Protein AF-A0A1N7JMT3-F1 (afdb_monomer_lite)

Secondary structure (DSSP, 8-state):
-EEEEESSHHHHHHHHHHH--S-EEEGGGGTTS----TTSEEEEETTTTHHHHHHTT--SS---GGG-HHHHHHTSTTT-SEEEEEE--HHHHHHHHHH--BS-SSSTTPPB--HHHHHHHHHHS-HHHHHHHHHHHHHHTT--EEEEE---SS--PPEEE-GGGHHHHHHT------SS--------------------------TTT-S---SSSTTTTSSS----PPP-

Foldseek 3Di:
DEEEEEQACVQVLLVCVVVVQPAEDELVVAPVHDAGDLSYYYDYHQCPCVLVCVVVVHALADDQSVVPVNVVVCLPAPRHQAYEYEAAALVVVLVCLVPAQFRHPVDPDTDGRPSVRVNVSSVRYPRLVSVVSVVVSCVVNVHHYWYWQDYDDPDSDTDTDDNVCRVCRHNVNDDPPPPDDPDDDDDDDDDDDDDDDDDDDDDDDPDPPDDDPPDDPVPPPPPPDDDDDDDD

Radius of gyration: 20.6 Å; chains: 1; bounding box: 70×70×35 Å

Structure (mmCIF, N/CA/C/O backbone):
data_AF-A0A1N7JMT3-F1
#
_entry.id   AF-A0A1N7JMT3-F1
#
loop_
_atom_site.group_PDB
_atom_site.id
_atom_site.type_symbol
_atom_site.label_atom_id
_atom_site.label_alt_id
_atom_site.label_comp_id
_atom_site.label_asym_id
_atom_site.label_entity_id
_atom_site.label_seq_id
_atom_site.pdbx_PDB_ins_code
_atom_site.Cartn_x
_atom_site.Cartn_y
_atom_site.Cartn_z
_atom_site.occupancy
_atom_site.B_iso_or_equiv
_atom_site.auth_seq_id
_atom_site.auth_comp_id
_atom_site.auth_asym_id
_atom_site.auth_atom_id
_atom_site.pdbx_PDB_model_num
ATOM 1 N N . MET A 1 1 ? -8.368 -2.430 14.335 1.00 95.38 1 MET A N 1
ATOM 2 C CA . MET A 1 1 ? -6.979 -2.138 13.896 1.00 95.38 1 MET A CA 1
ATOM 3 C C . MET A 1 1 ? -6.983 -1.010 12.877 1.00 95.38 1 MET A C 1
ATOM 5 O O . MET A 1 1 ? -7.942 -0.914 12.117 1.00 95.38 1 MET A O 1
ATOM 9 N N . ARG A 1 2 ? -5.936 -0.173 12.831 1.00 96.81 2 ARG A N 1
ATOM 10 C CA . ARG A 1 2 ? -5.721 0.795 11.739 1.00 96.81 2 ARG A CA 1
ATOM 11 C C . ARG A 1 2 ? -4.774 0.195 10.704 1.00 96.81 2 ARG A C 1
ATOM 13 O O . ARG A 1 2 ? -3.664 -0.213 11.046 1.00 96.81 2 ARG A O 1
ATOM 20 N N . LEU A 1 3 ? -5.180 0.163 9.440 1.00 97.62 3 LEU A N 1
ATOM 21 C CA . LEU A 1 3 ? -4.340 -0.333 8.352 1.00 97.62 3 LEU A CA 1
ATOM 22 C C . LEU A 1 3 ? -3.538 0.816 7.729 1.00 97.62 3 LEU A C 1
ATOM 24 O O . LEU A 1 3 ? -4.108 1.770 7.220 1.00 97.62 3 LEU A O 1
ATOM 28 N N . LEU A 1 4 ? -2.211 0.718 7.712 1.00 97.62 4 LEU A N 1
ATOM 29 C CA . LEU A 1 4 ? -1.329 1.641 6.996 1.00 97.62 4 LEU A CA 1
ATOM 30 C C . LEU A 1 4 ? -0.759 0.928 5.767 1.00 97.62 4 LEU A C 1
ATOM 32 O O . LEU A 1 4 ? 0.102 0.053 5.894 1.00 97.62 4 LEU A O 1
ATOM 36 N N . ILE A 1 5 ? -1.219 1.297 4.571 1.00 97.25 5 ILE A N 1
ATOM 37 C CA . ILE A 1 5 ? -0.996 0.522 3.342 1.00 97.25 5 ILE A CA 1
ATOM 38 C C . ILE A 1 5 ? -0.414 1.360 2.200 1.00 97.25 5 ILE A C 1
ATOM 40 O O . ILE A 1 5 ? -0.623 2.562 2.099 1.00 97.25 5 ILE A O 1
ATOM 44 N N . GLY A 1 6 ? 0.392 0.723 1.351 1.00 95.19 6 GLY A N 1
ATOM 45 C CA . GLY A 1 6 ? 0.997 1.327 0.160 1.00 95.19 6 GLY A CA 1
ATOM 46 C C . GLY A 1 6 ? 2.103 0.438 -0.426 1.00 95.19 6 GLY A C 1
ATOM 47 O O . GLY A 1 6 ? 2.557 -0.486 0.258 1.00 95.19 6 GLY A O 1
ATOM 48 N N . PRO A 1 7 ? 2.597 0.710 -1.645 1.00 89.88 7 PRO A N 1
ATOM 49 C CA . PRO A 1 7 ? 3.458 -0.189 -2.424 1.00 89.88 7 PRO A CA 1
ATOM 50 C C . PRO A 1 7 ? 4.908 -0.247 -1.937 1.00 89.88 7 PRO A C 1
ATOM 52 O O . PRO A 1 7 ? 5.680 -1.109 -2.339 1.00 89.88 7 PRO A O 1
ATOM 55 N N . SER A 1 8 ? 5.328 0.683 -1.076 1.00 82.88 8 SER A N 1
ATOM 56 C CA . SER A 1 8 ? 6.662 0.642 -0.477 1.00 82.88 8 SER A CA 1
ATOM 57 C C . SER A 1 8 ? 6.641 1.076 0.977 1.00 82.88 8 SER A C 1
ATOM 59 O O . SER A 1 8 ? 5.773 1.839 1.402 1.00 82.88 8 SER A O 1
ATOM 61 N N . ASN A 1 9 ? 7.624 0.619 1.750 1.00 78.81 9 ASN A N 1
ATOM 62 C CA . ASN A 1 9 ? 7.710 0.958 3.172 1.00 78.81 9 ASN A CA 1
ATOM 63 C C . ASN A 1 9 ? 8.005 2.449 3.395 1.00 78.81 9 ASN A C 1
ATOM 65 O O . ASN A 1 9 ? 7.577 3.004 4.384 1.00 78.81 9 ASN A O 1
ATOM 69 N N . ALA A 1 10 ? 8.683 3.138 2.467 1.00 75.75 10 ALA A N 1
ATOM 70 C CA . ALA A 1 10 ? 9.297 4.441 2.754 1.00 75.75 10 ALA A CA 1
ATOM 71 C C . ALA A 1 10 ? 8.303 5.513 3.229 1.00 75.75 10 ALA A C 1
ATOM 73 O O . ALA A 1 10 ? 8.582 6.205 4.196 1.00 75.75 10 ALA A O 1
ATOM 74 N N . GLY A 1 11 ? 7.147 5.639 2.574 1.00 82.75 11 GLY A N 1
ATOM 75 C CA . GLY A 1 11 ? 6.151 6.615 3.010 1.00 82.75 11 GLY A CA 1
ATOM 76 C C . GLY A 1 11 ? 5.407 6.228 4.274 1.00 82.75 11 GLY A C 1
ATOM 77 O O . GLY A 1 11 ? 5.070 7.091 5.070 1.00 82.75 11 GLY A O 1
ATOM 78 N N . LYS A 1 12 ? 5.223 4.932 4.493 1.00 90.44 12 LYS A N 1
ATOM 79 C CA . LYS A 1 12 ? 4.594 4.420 5.703 1.00 90.44 12 LYS A CA 1
ATOM 80 C C . LYS A 1 12 ? 5.510 4.581 6.921 1.00 90.44 12 LYS A C 1
ATOM 82 O O . LYS A 1 12 ? 5.039 5.025 7.958 1.00 90.44 12 LYS A O 1
ATOM 87 N N . SER A 1 13 ? 6.816 4.324 6.783 1.00 88.38 13 SER A N 1
ATOM 88 C CA . SER A 1 13 ? 7.802 4.583 7.842 1.00 88.38 13 SER A CA 1
ATOM 89 C C . SER A 1 13 ? 7.801 6.066 8.236 1.00 88.38 13 SER A C 1
ATOM 91 O O . SER A 1 13 ? 7.716 6.378 9.415 1.00 88.38 13 SER A O 1
ATOM 93 N N . THR A 1 14 ? 7.791 6.986 7.258 1.00 87.75 14 THR A N 1
ATOM 94 C CA . THR A 1 14 ? 7.694 8.433 7.533 1.00 87.75 14 THR A CA 1
ATOM 95 C C . THR A 1 14 ? 6.394 8.812 8.242 1.00 87.75 14 THR A C 1
ATOM 97 O O . THR A 1 14 ? 6.407 9.696 9.093 1.00 87.75 14 THR A O 1
ATOM 100 N N . TRP A 1 15 ? 5.274 8.167 7.908 1.00 91.25 15 TRP A N 1
ATOM 101 C CA . TRP A 1 15 ? 4.013 8.389 8.615 1.00 91.25 15 TRP A CA 1
ATOM 102 C C . TRP A 1 15 ? 4.123 7.945 10.079 1.00 91.25 15 TRP A C 1
ATOM 104 O O . TRP A 1 15 ? 3.827 8.736 10.968 1.00 91.25 15 TRP A O 1
ATOM 114 N N . ILE A 1 16 ? 4.635 6.733 10.329 1.00 89.81 16 ILE A N 1
ATOM 115 C CA . ILE A 1 16 ? 4.822 6.176 11.682 1.00 89.81 16 ILE A CA 1
ATOM 116 C C . ILE A 1 16 ? 5.730 7.067 12.530 1.00 89.81 16 ILE A C 1
ATOM 118 O O . ILE A 1 16 ? 5.399 7.366 13.671 1.00 89.81 16 ILE A O 1
ATOM 122 N N . GLU A 1 17 ? 6.862 7.511 11.981 1.00 87.38 17 GLU A N 1
ATOM 123 C CA . GLU A 1 17 ? 7.810 8.382 12.688 1.00 87.38 17 GLU A CA 1
ATOM 124 C C . GLU A 1 17 ? 7.164 9.696 13.153 1.00 87.38 17 GLU A C 1
ATOM 126 O O . GLU A 1 17 ? 7.579 10.259 14.161 1.00 87.38 17 GLU A O 1
ATOM 131 N N . ARG A 1 18 ? 6.145 10.186 12.438 1.00 86.12 18 ARG A N 1
ATOM 132 C CA . ARG A 1 18 ? 5.474 11.457 12.746 1.00 86.12 18 ARG A CA 1
ATOM 133 C C . ARG A 1 18 ? 4.300 11.328 13.680 1.00 86.12 18 ARG A C 1
ATOM 135 O O . ARG A 1 18 ? 4.131 12.168 14.554 1.00 86.12 18 ARG A O 1
ATOM 142 N N . THR A 1 19 ? 3.456 10.336 13.439 1.00 87.38 19 THR A N 1
ATOM 143 C CA . THR A 1 19 ? 2.274 10.114 14.270 1.00 87.38 19 THR A CA 1
ATOM 144 C C . THR A 1 19 ? 2.638 9.415 15.573 1.00 87.38 19 THR A C 1
ATOM 146 O O . THR A 1 19 ? 1.822 9.409 16.487 1.00 87.38 19 THR A O 1
ATOM 149 N N . ALA A 1 20 ? 3.856 8.860 15.659 1.00 85.75 20 ALA A N 1
ATOM 150 C CA . ALA A 1 20 ? 4.413 8.176 16.822 1.00 85.75 20 ALA A CA 1
ATOM 151 C C . ALA A 1 20 ? 3.400 7.238 17.513 1.00 85.75 20 ALA A C 1
ATOM 153 O O . ALA A 1 20 ? 3.204 7.323 18.727 1.00 85.75 20 ALA A O 1
ATOM 154 N N . PRO A 1 21 ? 2.718 6.355 16.757 1.00 87.56 21 PRO A N 1
ATOM 155 C CA . PRO A 1 21 ? 1.724 5.464 17.330 1.00 87.56 21 PRO A CA 1
ATOM 156 C C . PRO A 1 21 ? 2.391 4.497 18.312 1.00 87.56 21 PRO A C 1
ATOM 158 O O . PRO A 1 21 ? 3.520 4.046 18.111 1.00 87.56 21 PRO A O 1
ATOM 161 N N . THR A 1 22 ? 1.665 4.145 19.367 1.00 87.19 22 THR A N 1
ATOM 162 C CA . THR A 1 22 ? 2.179 3.344 20.485 1.00 87.19 22 THR A CA 1
ATOM 163 C C . THR A 1 22 ? 2.330 1.857 20.156 1.00 87.19 22 THR A C 1
ATOM 165 O O . THR A 1 22 ? 3.188 1.195 20.735 1.00 87.19 22 THR A O 1
ATOM 168 N N . ASN A 1 23 ? 1.538 1.325 19.218 1.00 93.00 23 ASN A N 1
ATOM 169 C CA . ASN A 1 23 ? 1.509 -0.100 18.881 1.00 93.00 23 ASN A CA 1
ATOM 170 C C . ASN A 1 23 ? 1.604 -0.324 17.361 1.00 93.00 23 ASN A C 1
ATOM 172 O O . ASN A 1 23 ? 0.591 -0.405 16.667 1.00 93.00 23 ASN A O 1
ATOM 176 N N . VAL A 1 24 ? 2.826 -0.403 16.824 1.00 94.19 24 VAL A N 1
ATOM 177 C CA . VAL A 1 24 ? 3.067 -0.653 15.391 1.00 94.19 24 VAL A CA 1
ATOM 178 C C . VAL A 1 24 ? 3.422 -2.106 15.145 1.00 94.19 24 VAL A C 1
ATOM 180 O O . VAL A 1 24 ? 4.433 -2.608 15.634 1.00 94.19 24 VAL A O 1
ATOM 183 N N . CYS A 1 25 ? 2.641 -2.743 14.284 1.00 94.25 25 CYS A N 1
ATOM 184 C CA . CYS A 1 25 ? 2.875 -4.089 13.793 1.00 94.25 25 CYS A CA 1
ATOM 185 C C . CYS A 1 25 ? 3.277 -4.045 12.314 1.00 94.25 25 CYS A C 1
ATOM 187 O O . CYS A 1 25 ? 2.740 -3.255 11.541 1.00 94.25 25 CYS A O 1
ATOM 189 N N . TYR A 1 26 ? 4.193 -4.909 11.880 1.00 92.31 26 TYR A N 1
ATOM 190 C CA . TYR A 1 26 ? 4.580 -5.019 10.472 1.00 92.31 26 TYR A CA 1
ATOM 191 C C . TYR A 1 26 ? 4.103 -6.351 9.909 1.00 92.31 26 TYR A C 1
ATOM 193 O O . TYR A 1 26 ? 4.424 -7.401 10.457 1.00 92.31 26 TYR A O 1
ATOM 201 N N . ALA A 1 27 ? 3.403 -6.332 8.773 1.00 91.94 27 ALA A N 1
ATOM 202 C CA . ALA A 1 27 ? 2.790 -7.533 8.193 1.00 91.94 27 ALA A CA 1
ATOM 203 C C . ALA A 1 27 ? 3.770 -8.710 8.011 1.00 91.94 27 ALA A C 1
ATOM 205 O O . ALA A 1 27 ? 3.424 -9.860 8.265 1.00 91.94 27 ALA A O 1
ATOM 206 N N . PHE A 1 28 ? 5.034 -8.431 7.665 1.00 86.94 28 PHE A N 1
ATOM 207 C CA . PHE A 1 28 ? 6.052 -9.473 7.489 1.00 86.94 28 PHE A CA 1
ATOM 208 C C . PHE A 1 28 ? 6.356 -10.275 8.769 1.00 86.94 28 PHE A C 1
ATOM 210 O O . PHE A 1 28 ? 6.917 -11.364 8.679 1.00 86.94 28 PHE A O 1
ATOM 217 N N . GLN A 1 29 ? 6.011 -9.755 9.950 1.00 89.12 29 GLN A N 1
ATOM 218 C CA . GLN A 1 29 ? 6.197 -10.445 11.230 1.00 89.12 29 GLN A CA 1
ATOM 219 C C . GLN A 1 29 ? 5.196 -11.596 11.417 1.00 89.12 29 GLN A C 1
ATOM 221 O O . GLN A 1 29 ? 5.461 -12.499 12.202 1.00 89.12 29 GLN A O 1
ATOM 226 N N . PHE A 1 30 ? 4.091 -11.598 10.665 1.00 89.94 30 PHE A N 1
ATOM 227 C CA . PHE A 1 30 ? 2.984 -12.550 10.805 1.00 89.94 30 PHE A CA 1
ATOM 228 C C . PHE A 1 30 ? 2.938 -13.604 9.686 1.00 89.94 30 PHE A C 1
ATOM 230 O O . PHE A 1 30 ? 1.995 -14.386 9.610 1.00 89.94 30 PHE A O 1
ATOM 237 N N . VAL A 1 31 ? 3.969 -13.676 8.830 1.00 79.31 31 VAL A N 1
ATOM 238 C CA . VAL A 1 31 ? 4.061 -14.655 7.718 1.00 79.31 31 VAL A CA 1
ATOM 239 C C . VAL A 1 31 ? 3.918 -16.099 8.199 1.00 79.31 31 VAL A C 1
ATOM 241 O O . VAL A 1 31 ? 3.396 -16.947 7.481 1.00 79.31 31 VAL A O 1
ATOM 244 N N . TYR A 1 32 ? 4.397 -16.384 9.408 1.00 79.62 32 TYR A N 1
ATOM 245 C CA . TYR A 1 32 ? 4.409 -1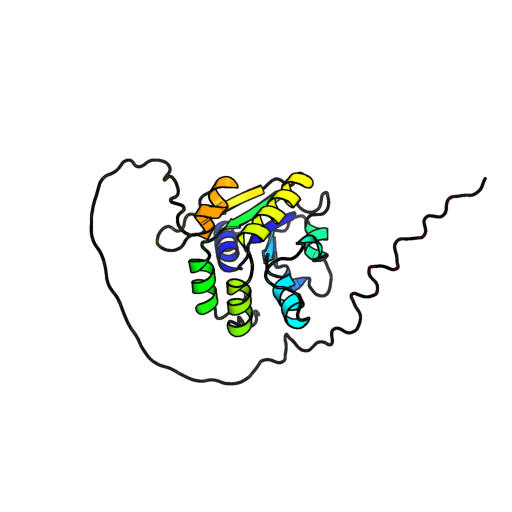7.727 9.988 1.00 79.62 32 TYR A CA 1
ATOM 246 C C . TYR A 1 32 ? 3.244 -17.984 10.952 1.00 79.62 32 TYR A C 1
ATOM 248 O O . TYR A 1 32 ? 3.239 -19.000 11.644 1.00 79.62 32 TYR A O 1
ATOM 256 N N . GLY A 1 33 ? 2.257 -17.088 10.989 1.00 83.12 33 GLY A N 1
ATOM 257 C CA . GLY A 1 33 ? 1.086 -17.187 11.850 1.00 83.12 33 GLY A CA 1
ATOM 258 C C . GLY A 1 33 ? 0.996 -16.068 12.885 1.00 83.12 33 GLY A C 1
ATOM 259 O O . GLY A 1 33 ? 1.850 -15.186 12.977 1.00 83.12 33 GLY A O 1
ATOM 260 N N . GLY A 1 34 ? -0.083 -16.120 13.664 1.00 88.69 34 GLY A N 1
ATOM 261 C CA . GLY A 1 34 ? -0.488 -15.031 14.547 1.00 88.69 34 GLY A CA 1
ATOM 262 C C . GLY A 1 34 ? -1.244 -13.931 13.806 1.00 88.69 34 GLY A C 1
ATOM 263 O O . GLY A 1 34 ? -1.462 -13.990 12.596 1.00 88.69 34 GLY A O 1
ATOM 264 N N .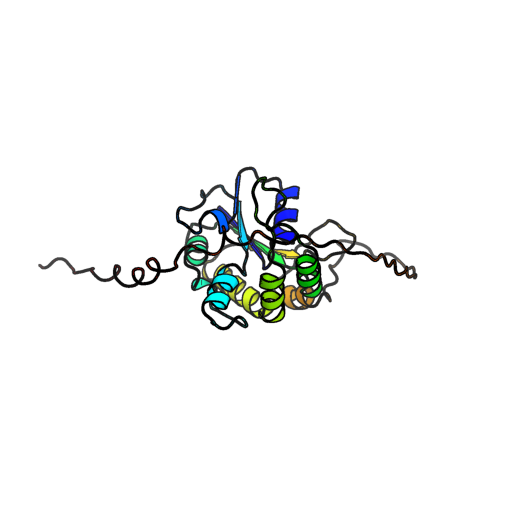 PHE A 1 35 ? -1.688 -12.936 14.562 1.00 91.44 35 PHE A N 1
ATOM 265 C CA . PHE A 1 35 ? -2.374 -11.775 14.019 1.00 91.44 35 PHE A CA 1
ATOM 266 C C . PHE A 1 35 ? -2.156 -10.584 14.957 1.00 91.44 35 PHE A C 1
ATOM 268 O O . PHE A 1 35 ? -2.046 -10.799 16.169 1.00 91.44 35 PHE A O 1
ATOM 275 N N . PRO A 1 36 ? -2.024 -9.356 14.433 1.00 92.75 36 PRO A N 1
ATOM 276 C CA . PRO A 1 36 ? -1.823 -8.184 15.272 1.00 92.75 36 PRO A CA 1
ATOM 277 C C . PRO A 1 36 ? -3.058 -7.914 16.141 1.00 92.75 36 PRO A C 1
ATOM 279 O O . PRO A 1 36 ? -4.168 -8.336 15.823 1.00 92.75 36 PRO A O 1
ATOM 282 N N . SER A 1 37 ? -2.867 -7.193 17.244 1.00 91.69 37 SER A N 1
ATOM 283 C CA . SER A 1 37 ? -3.974 -6.772 18.107 1.00 91.69 37 SER A CA 1
ATOM 284 C C . SER A 1 37 ? -4.846 -5.706 17.426 1.00 91.69 37 SER A C 1
ATOM 286 O O . SER A 1 37 ? -4.373 -4.950 16.571 1.00 91.69 37 SER A O 1
ATOM 288 N N . GLN A 1 38 ? -6.122 -5.614 17.811 1.00 90.12 38 GLN A N 1
ATOM 289 C CA . GLN A 1 38 ? -7.075 -4.659 17.233 1.00 90.12 38 GLN A CA 1
ATOM 290 C C . GLN A 1 38 ? -6.748 -3.185 17.533 1.00 90.12 38 GLN A C 1
ATOM 292 O O . GLN A 1 38 ? -7.177 -2.319 16.778 1.00 90.12 38 GLN A O 1
ATOM 297 N N . ASP A 1 39 ? -5.965 -2.884 18.563 1.00 92.81 39 ASP A N 1
ATOM 298 C CA . ASP A 1 39 ? -5.501 -1.531 18.913 1.00 92.81 39 ASP A CA 1
ATOM 299 C C . ASP A 1 39 ? -4.234 -1.101 18.144 1.00 92.81 39 ASP A C 1
ATOM 301 O O . ASP A 1 39 ? -3.750 0.018 18.305 1.00 92.81 39 ASP A O 1
ATOM 305 N N . SER A 1 40 ? -3.682 -1.976 17.299 1.00 95.94 40 SER A N 1
ATOM 306 C CA . SER A 1 40 ? -2.438 -1.709 16.576 1.00 95.94 40 SER A CA 1
ATOM 307 C C . SER A 1 40 ? -2.628 -0.909 15.279 1.00 95.94 40 SER A C 1
ATOM 309 O O . SER A 1 40 ? -3.703 -0.879 14.665 1.00 95.94 40 SER A O 1
ATOM 311 N N . VAL A 1 41 ? -1.528 -0.301 14.825 1.00 97.0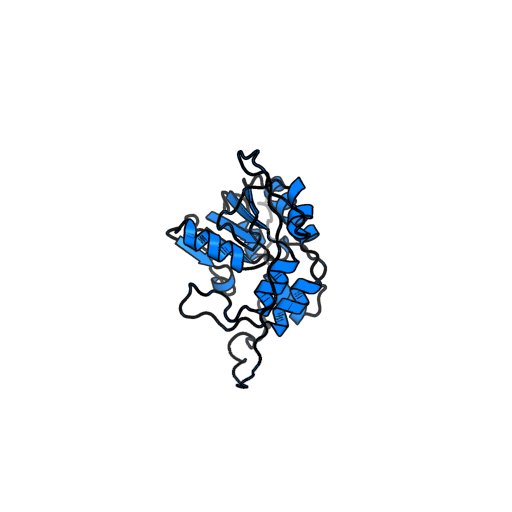6 41 VAL A N 1
ATOM 312 C CA . VAL A 1 41 ? -1.336 0.158 13.447 1.00 97.06 41 VAL A CA 1
ATOM 313 C C . VAL A 1 41 ? -0.568 -0.915 12.685 1.00 97.06 41 VAL A C 1
ATOM 315 O O . VAL A 1 41 ? 0.608 -1.165 12.961 1.00 97.06 41 VAL A O 1
ATOM 318 N N . LEU A 1 42 ? -1.208 -1.524 11.691 1.00 96.62 42 LEU A N 1
ATOM 319 C CA . LEU A 1 42 ? -0.572 -2.511 10.828 1.00 96.62 42 LEU A CA 1
ATOM 320 C C . LEU A 1 42 ? 0.059 -1.844 9.611 1.00 96.62 42 LEU A C 1
ATOM 322 O O . LEU A 1 42 ? -0.622 -1.392 8.694 1.00 96.62 42 LEU A O 1
ATOM 326 N N . HIS A 1 43 ? 1.384 -1.855 9.565 1.00 95.31 43 HIS A N 1
ATOM 327 C CA . HIS A 1 43 ? 2.170 -1.470 8.408 1.00 95.31 43 HIS A CA 1
ATOM 328 C C . HIS A 1 43 ? 2.187 -2.610 7.372 1.00 95.31 43 HIS A C 1
ATOM 330 O O . HIS A 1 43 ? 2.964 -3.571 7.474 1.00 95.31 43 HIS A O 1
ATOM 336 N N . TYR A 1 44 ? 1.381 -2.461 6.322 1.00 95.44 44 TYR A N 1
ATOM 337 C CA . TYR A 1 44 ? 1.226 -3.435 5.244 1.00 95.44 44 TYR A CA 1
ATOM 338 C C . TYR A 1 44 ? 1.864 -2.953 3.929 1.00 95.44 44 TYR A C 1
ATOM 340 O O . TYR A 1 44 ? 1.685 -1.812 3.490 1.00 95.44 44 TYR A O 1
ATOM 348 N N . ASN A 1 45 ? 2.648 -3.815 3.277 1.00 93.44 45 ASN A N 1
ATOM 349 C CA . ASN A 1 45 ? 3.196 -3.529 1.952 1.00 93.44 45 ASN A CA 1
ATOM 350 C C . ASN A 1 45 ? 2.258 -4.092 0.882 1.00 93.44 45 ASN A C 1
ATOM 352 O O . ASN A 1 45 ? 2.110 -5.298 0.790 1.00 93.44 45 ASN A O 1
ATOM 356 N N . LEU A 1 46 ? 1.675 -3.241 0.040 1.00 94.06 46 LEU A N 1
ATOM 357 C CA . LEU A 1 46 ? 0.739 -3.676 -1.000 1.00 94.06 46 LEU A CA 1
ATOM 358 C C . LEU A 1 46 ? 1.373 -4.682 -1.985 1.00 94.06 46 LEU A C 1
ATOM 360 O O . LEU A 1 46 ? 0.692 -5.545 -2.520 1.00 94.06 46 LEU A O 1
ATOM 364 N N . LEU A 1 47 ? 2.698 -4.630 -2.158 1.00 93.31 47 LEU A N 1
ATOM 365 C CA . LEU A 1 47 ? 3.457 -5.555 -3.005 1.00 93.31 47 LEU A CA 1
ATOM 366 C C . LEU A 1 47 ? 3.915 -6.827 -2.271 1.00 93.31 47 LEU A C 1
ATOM 368 O O . LEU A 1 47 ? 4.854 -7.483 -2.717 1.00 93.31 47 LEU A O 1
ATOM 372 N N . PHE A 1 48 ? 3.324 -7.166 -1.125 1.00 89.38 48 PHE A N 1
ATOM 373 C CA . PHE A 1 48 ? 3.778 -8.289 -0.302 1.00 89.38 48 PHE A CA 1
ATOM 374 C C . PHE A 1 48 ? 3.753 -9.629 -1.051 1.00 89.38 48 PHE A C 1
ATOM 376 O O . PHE A 1 48 ? 4.769 -10.329 -1.077 1.00 89.38 48 PHE A O 1
ATOM 383 N N . LEU A 1 49 ? 2.657 -9.929 -1.758 1.00 91.56 49 LEU A N 1
ATOM 384 C CA . LEU A 1 49 ? 2.531 -11.140 -2.578 1.00 91.56 49 LEU A CA 1
ATOM 385 C C . LEU A 1 49 ? 3.472 -11.193 -3.781 1.00 91.56 49 LEU A C 1
ATOM 387 O O . LEU A 1 49 ? 3.753 -12.287 -4.275 1.00 91.56 49 LEU A O 1
ATOM 391 N N . ALA A 1 50 ? 3.996 -10.058 -4.249 1.00 92.31 50 ALA A N 1
ATOM 392 C CA . ALA A 1 50 ? 4.820 -10.020 -5.454 1.00 92.31 50 ALA A CA 1
ATOM 393 C C . ALA A 1 50 ? 6.052 -10.935 -5.346 1.00 92.31 50 ALA A C 1
ATOM 395 O O . ALA A 1 50 ? 6.443 -11.565 -6.324 1.00 92.31 50 ALA A O 1
ATOM 396 N N . LEU A 1 51 ? 6.622 -11.083 -4.143 1.00 88.75 51 LEU A N 1
ATOM 397 C CA . LEU A 1 51 ? 7.740 -11.999 -3.893 1.00 88.75 51 LEU A CA 1
ATOM 398 C C . LEU A 1 51 ? 7.354 -13.468 -4.111 1.00 88.75 51 LEU A C 1
ATOM 400 O O . LEU A 1 51 ? 8.095 -14.225 -4.742 1.00 88.75 51 LEU A O 1
ATOM 404 N N . ALA A 1 52 ? 6.196 -13.881 -3.590 1.00 89.44 52 ALA A N 1
ATOM 405 C CA . ALA A 1 52 ? 5.695 -15.240 -3.758 1.00 89.44 52 ALA A CA 1
ATOM 406 C C . ALA A 1 52 ? 5.328 -15.508 -5.223 1.00 89.44 52 ALA A C 1
ATOM 408 O O . ALA A 1 52 ? 5.667 -16.563 -5.757 1.00 89.44 52 ALA A O 1
ATOM 409 N N . ARG A 1 53 ? 4.703 -14.537 -5.895 1.00 93.00 53 ARG A N 1
ATOM 410 C CA . ARG A 1 53 ? 4.348 -14.629 -7.316 1.00 93.00 53 ARG A CA 1
ATOM 411 C C . ARG A 1 53 ? 5.584 -14.742 -8.204 1.00 93.00 53 ARG A C 1
ATOM 413 O O . ARG A 1 53 ? 5.661 -15.671 -9.002 1.00 93.00 53 ARG A O 1
ATOM 420 N N . GLN A 1 54 ? 6.599 -13.905 -7.976 1.00 91.06 54 GLN A N 1
ATOM 421 C CA . GLN A 1 54 ? 7.875 -13.964 -8.696 1.00 91.06 54 GLN A CA 1
ATOM 422 C C . GLN A 1 54 ? 8.554 -15.331 -8.536 1.00 91.06 54 GLN A C 1
ATOM 424 O O . GLN A 1 54 ? 9.002 -15.916 -9.518 1.00 91.06 54 GLN A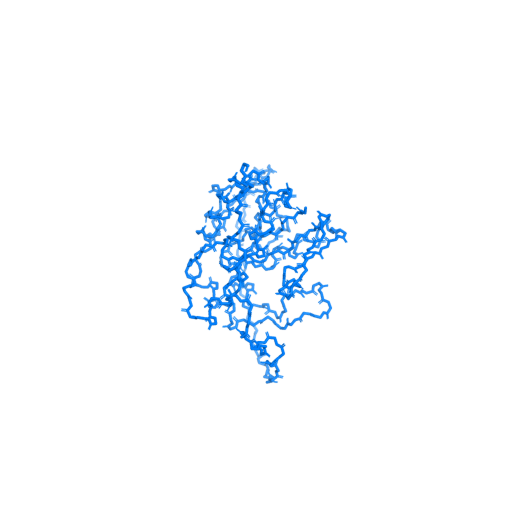 O 1
ATOM 429 N N . LYS A 1 55 ? 8.594 -15.878 -7.312 1.00 89.56 55 LYS A N 1
ATOM 430 C CA . LYS A 1 55 ? 9.182 -17.202 -7.041 1.00 89.56 55 LYS A CA 1
ATOM 431 C C . LYS A 1 55 ? 8.458 -18.333 -7.779 1.00 89.56 55 LYS A C 1
ATOM 433 O O . LYS A 1 55 ? 9.098 -19.302 -8.176 1.00 89.56 55 LYS A O 1
ATOM 438 N N . ASN A 1 56 ? 7.143 -18.216 -7.944 1.00 92.06 56 ASN A N 1
ATOM 439 C CA . ASN A 1 56 ? 6.308 -19.219 -8.604 1.00 92.06 56 ASN A CA 1
ATOM 440 C C . ASN A 1 56 ? 6.062 -18.918 -10.092 1.00 92.06 56 ASN A C 1
ATOM 442 O O . ASN A 1 56 ? 5.223 -19.570 -10.703 1.00 92.06 56 ASN A O 1
ATOM 446 N N . SER A 1 57 ? 6.787 -17.958 -10.683 1.00 92.38 57 SER A N 1
ATOM 447 C CA . SER A 1 57 ? 6.629 -17.550 -12.090 1.00 92.38 57 SER A CA 1
ATOM 448 C C . SER A 1 57 ? 5.192 -17.151 -12.462 1.00 92.38 57 SER A C 1
ATOM 450 O O . SER A 1 57 ? 4.742 -17.381 -13.581 1.00 92.38 57 SER A O 1
ATOM 452 N N . LEU A 1 58 ? 4.462 -16.559 -11.514 1.00 93.88 58 LEU A N 1
ATOM 453 C CA . LEU A 1 58 ? 3.136 -15.988 -11.745 1.00 93.88 58 LEU A CA 1
ATOM 454 C C . LEU A 1 58 ? 3.263 -14.544 -12.246 1.00 93.88 58 LEU A C 1
ATOM 456 O O . LEU A 1 58 ? 4.259 -13.872 -11.968 1.00 93.88 58 LEU A O 1
ATOM 460 N N . SER A 1 59 ? 2.238 -14.053 -12.952 1.00 93.50 59 SER A N 1
ATOM 461 C CA . SER A 1 59 ? 2.230 -12.678 -13.471 1.00 93.50 59 SER A CA 1
ATOM 462 C C . SER A 1 59 ? 2.427 -11.650 -12.352 1.00 93.50 59 SER A C 1
ATOM 464 O O . SER A 1 59 ? 1.801 -11.744 -11.293 1.00 93.50 59 SER A O 1
ATOM 466 N N . LEU A 1 60 ? 3.292 -10.666 -12.606 1.00 93.88 60 LEU A N 1
ATOM 467 C CA . LEU A 1 60 ? 3.548 -9.524 -11.724 1.00 93.88 60 LEU A CA 1
ATOM 468 C C . LEU A 1 60 ? 2.832 -8.250 -12.180 1.00 93.88 60 LEU A C 1
ATOM 470 O O . LEU A 1 60 ? 2.898 -7.253 -11.473 1.00 93.88 60 LEU A O 1
ATOM 474 N N . GLU A 1 61 ? 2.182 -8.260 -13.344 1.00 93.81 61 GLU A N 1
ATOM 475 C CA . GLU A 1 61 ? 1.496 -7.078 -13.874 1.00 93.81 61 GLU A CA 1
ATOM 476 C C . GLU A 1 61 ? 0.255 -6.743 -13.037 1.00 93.81 61 GLU A C 1
ATOM 478 O O . GLU A 1 61 ? 0.044 -5.588 -12.666 1.00 93.81 61 GLU A O 1
ATOM 483 N N . SER A 1 62 ? -0.521 -7.768 -12.678 1.00 89.50 62 SER A N 1
ATOM 484 C CA . SER A 1 62 ? -1.714 -7.668 -11.838 1.00 89.50 62 SER A CA 1
ATOM 485 C C . SER A 1 62 ? -1.999 -8.983 -11.102 1.00 89.50 62 SER A C 1
ATOM 487 O O . SER A 1 62 ? -1.523 -10.059 -11.486 1.00 89.50 62 SER A O 1
ATOM 489 N N . TRP A 1 63 ? -2.747 -8.881 -10.003 1.00 94.12 63 TRP A N 1
ATOM 490 C CA . TRP A 1 63 ? -3.306 -9.997 -9.238 1.00 94.12 63 TRP A CA 1
ATOM 491 C C . TRP A 1 63 ? -4.455 -9.500 -8.362 1.00 94.12 63 TRP A C 1
ATOM 493 O O . TRP A 1 63 ? -4.548 -8.299 -8.095 1.00 94.12 63 TRP A O 1
ATOM 503 N N . ASP A 1 64 ? -5.305 -10.417 -7.906 1.00 93.50 64 ASP A N 1
ATOM 504 C CA . ASP A 1 64 ? -6.327 -10.089 -6.916 1.00 93.50 64 ASP A CA 1
ATOM 505 C C . ASP A 1 64 ? -5.666 -9.918 -5.539 1.00 93.50 64 ASP A C 1
ATOM 507 O O . ASP A 1 64 ? -4.943 -10.790 -5.055 1.00 93.50 64 ASP A O 1
ATOM 511 N N . LEU A 1 65 ? -5.884 -8.763 -4.904 1.00 94.19 65 LEU A N 1
ATOM 512 C CA . LEU A 1 65 ? -5.315 -8.452 -3.592 1.00 94.19 65 LEU A CA 1
ATOM 513 C C . LEU A 1 65 ? -5.790 -9.421 -2.503 1.00 94.19 65 LEU A C 1
ATOM 515 O O . LEU A 1 65 ? -5.054 -9.644 -1.541 1.00 94.19 65 LEU A O 1
ATOM 519 N N . LEU A 1 66 ? -6.982 -10.002 -2.662 1.00 94.56 66 LEU A N 1
ATOM 520 C CA . LEU A 1 66 ? -7.558 -10.968 -1.730 1.00 94.56 66 LEU A CA 1
ATOM 521 C C . LEU A 1 66 ? -6.993 -12.387 -1.909 1.00 94.56 66 LEU A C 1
ATOM 523 O O . LEU A 1 66 ? -7.263 -13.253 -1.081 1.00 94.56 66 LEU A O 1
ATOM 527 N N . GLU A 1 67 ? -6.119 -12.623 -2.900 1.00 93.69 67 GLU A N 1
ATOM 528 C CA . GLU A 1 67 ? -5.266 -13.826 -2.925 1.00 93.69 67 GLU A CA 1
ATOM 529 C C . GLU A 1 67 ? -4.337 -13.893 -1.700 1.00 93.69 67 GLU A C 1
ATOM 531 O O . GLU A 1 67 ? -3.805 -14.960 -1.378 1.00 93.69 67 GLU A O 1
ATOM 536 N N . ASP A 1 68 ? -4.104 -12.761 -1.025 1.00 92.19 68 ASP A N 1
ATOM 537 C CA . ASP A 1 68 ? -3.364 -12.717 0.228 1.00 92.19 68 ASP A CA 1
ATOM 538 C C . ASP A 1 68 ? -4.326 -12.942 1.404 1.00 92.19 68 ASP A C 1
ATOM 540 O O . ASP A 1 68 ? -5.028 -12.011 1.796 1.00 92.19 68 ASP A O 1
ATOM 544 N N . PRO A 1 69 ? -4.344 -14.123 2.043 1.00 90.62 69 PRO A N 1
ATOM 545 C CA . PRO A 1 69 ? -5.249 -14.432 3.137 1.00 90.62 69 PRO A CA 1
ATOM 546 C C . PRO A 1 69 ? -4.933 -13.602 4.375 1.00 90.62 69 PRO A C 1
ATOM 548 O O . PRO A 1 69 ? -5.799 -13.426 5.227 1.00 90.62 69 PRO A O 1
ATOM 551 N N . PHE A 1 70 ? -3.700 -13.099 4.518 1.00 92.81 70 PHE A N 1
ATOM 552 C CA . PHE A 1 70 ? -3.385 -12.192 5.607 1.00 92.81 70 PHE A CA 1
ATOM 553 C C . PHE A 1 70 ? -4.052 -10.840 5.359 1.00 92.81 70 PHE A C 1
ATOM 555 O O . PHE A 1 70 ? -4.685 -10.315 6.274 1.00 92.81 70 PHE A O 1
ATOM 562 N N . LEU A 1 71 ? -3.975 -10.301 4.137 1.00 94.62 71 LEU A N 1
ATOM 563 C CA . LEU A 1 71 ? -4.675 -9.062 3.787 1.00 94.62 71 LEU A CA 1
ATOM 564 C C . LEU A 1 71 ? -6.193 -9.236 3.804 1.00 94.62 71 LEU A C 1
ATOM 566 O O . LEU A 1 71 ? -6.876 -8.407 4.396 1.00 94.62 71 LEU A O 1
ATOM 570 N N . ASP A 1 72 ? -6.712 -10.308 3.211 1.00 94.88 72 ASP A N 1
ATOM 571 C CA . ASP A 1 72 ? -8.143 -10.607 3.179 1.00 94.88 72 ASP A CA 1
ATOM 572 C C . ASP A 1 72 ? -8.719 -10.683 4.596 1.00 94.88 72 ASP A C 1
ATOM 574 O O . ASP A 1 72 ? -9.712 -10.023 4.915 1.00 94.88 72 ASP A O 1
ATOM 578 N N . ARG A 1 73 ? -8.015 -11.372 5.504 1.00 93.06 73 ARG A N 1
ATOM 579 C CA . ARG A 1 73 ? -8.367 -11.399 6.925 1.00 93.06 73 ARG A CA 1
ATOM 580 C C . ARG A 1 73 ? -8.268 -10.023 7.582 1.00 93.06 73 ARG A C 1
ATOM 582 O O . ARG A 1 73 ? -9.115 -9.692 8.404 1.00 93.06 73 ARG A O 1
ATOM 589 N N . CYS A 1 74 ? -7.254 -9.217 7.255 1.00 94.12 74 CYS A N 1
ATOM 590 C CA . CYS A 1 74 ? -7.134 -7.857 7.799 1.00 94.12 74 CYS A CA 1
ATOM 591 C C . CYS A 1 74 ? -8.312 -6.986 7.373 1.00 94.12 74 CYS A C 1
ATOM 593 O O . CYS A 1 74 ? -8.796 -6.182 8.163 1.00 94.12 74 CYS A O 1
ATOM 595 N N . LEU A 1 75 ? -8.758 -7.143 6.132 1.00 95.00 75 LEU A N 1
ATOM 596 C CA . LEU A 1 75 ? -9.856 -6.383 5.558 1.00 95.00 75 LEU A CA 1
ATOM 597 C C . LEU A 1 75 ? -11.215 -7.003 5.883 1.00 95.00 75 LEU A C 1
ATOM 599 O O . LEU A 1 75 ? -12.223 -6.456 5.465 1.00 95.00 75 LEU A O 1
ATOM 603 N N . SER A 1 76 ? -11.282 -8.169 6.529 1.00 90.62 76 SER A N 1
ATOM 604 C CA . SER A 1 76 ? -12.554 -8.820 6.860 1.00 90.62 76 SER A CA 1
ATOM 605 C C . SER A 1 76 ? -13.334 -7.991 7.879 1.00 90.62 76 SER A C 1
ATOM 607 O O . SER A 1 76 ? -12.738 -7.274 8.693 1.00 90.62 76 SER A O 1
ATOM 609 N N . ASP A 1 77 ? -14.660 -8.112 7.834 1.00 80.88 77 ASP A N 1
ATOM 610 C CA . ASP A 1 77 ? -15.585 -7.298 8.619 1.00 80.88 77 ASP A CA 1
ATOM 611 C C . ASP A 1 77 ? -15.179 -7.205 10.096 1.00 80.88 77 ASP A C 1
ATOM 613 O O . ASP A 1 77 ? -14.945 -8.202 10.784 1.00 80.88 77 ASP A O 1
ATOM 617 N N . GLY A 1 78 ? -15.074 -5.966 10.580 1.00 83.81 78 GLY A N 1
ATOM 618 C CA . GLY A 1 78 ? -14.793 -5.651 11.978 1.00 83.81 78 GLY A CA 1
ATOM 619 C C . GLY A 1 78 ? -13.322 -5.721 12.402 1.00 83.81 78 GLY A C 1
ATOM 620 O O . GLY A 1 78 ? -13.020 -5.328 13.529 1.00 83.81 78 GLY A O 1
ATOM 621 N N . PHE A 1 79 ? -12.388 -6.165 11.550 1.00 91.44 79 PHE A N 1
ATOM 622 C CA . PHE A 1 79 ? -10.977 -6.244 11.946 1.00 91.44 79 PHE A CA 1
ATOM 623 C C . PHE A 1 79 ? -10.204 -4.932 11.736 1.00 91.44 79 PHE A C 1
ATOM 625 O O . PHE A 1 79 ? -9.483 -4.461 12.627 1.00 91.44 79 PHE A O 1
ATOM 632 N N . THR A 1 80 ? -10.372 -4.318 10.566 1.00 95.88 80 THR A N 1
ATOM 633 C CA . THR A 1 80 ? -9.841 -2.986 10.254 1.00 95.88 80 THR A CA 1
ATOM 634 C C . THR A 1 80 ? -10.945 -1.951 10.430 1.00 95.88 80 THR A C 1
ATOM 636 O O . THR A 1 80 ? -11.990 -2.063 9.803 1.00 95.88 80 THR A O 1
ATOM 639 N N . HIS A 1 81 ? -10.721 -0.947 11.280 1.00 95.75 81 HIS A N 1
ATOM 640 C CA . HIS A 1 81 ? -11.712 0.114 11.524 1.00 95.75 81 HIS A CA 1
ATOM 641 C C . HIS A 1 81 ? -11.499 1.326 10.625 1.00 95.75 81 HIS A C 1
ATOM 643 O O . HIS A 1 81 ? -12.424 2.094 10.408 1.00 95.75 81 HIS A O 1
ATOM 649 N N . GLU A 1 82 ? -10.278 1.509 10.128 1.00 97.38 82 GLU A N 1
ATOM 650 C CA . GLU A 1 82 ? -9.932 2.562 9.182 1.00 97.38 82 GLU A CA 1
ATOM 651 C C . GLU A 1 82 ? -8.619 2.216 8.468 1.00 97.38 82 GLU A C 1
ATOM 653 O O . GLU A 1 82 ? -7.772 1.477 8.998 1.00 97.38 82 GLU A O 1
ATOM 658 N N . ALA A 1 83 ? -8.417 2.795 7.288 1.00 98.25 83 ALA A N 1
ATOM 659 C CA . ALA A 1 83 ? -7.182 2.677 6.533 1.00 98.25 83 ALA A CA 1
ATOM 660 C C . ALA A 1 83 ? -6.547 4.044 6.227 1.00 98.25 83 ALA A C 1
ATOM 662 O O . ALA A 1 83 ? -7.201 5.058 6.012 1.00 98.25 83 ALA A O 1
ATOM 663 N N . THR A 1 84 ? -5.222 4.073 6.180 1.00 98.06 84 THR A N 1
ATOM 664 C CA . THR A 1 84 ? -4.428 5.181 5.653 1.00 98.06 84 THR A CA 1
ATOM 665 C C . THR A 1 84 ? -3.637 4.657 4.464 1.00 98.06 84 THR A C 1
ATOM 667 O O . THR A 1 84 ? -2.746 3.814 4.611 1.00 98.06 84 THR A O 1
ATOM 670 N N . VAL A 1 85 ? -3.971 5.153 3.276 1.00 98.12 85 VAL A N 1
ATOM 671 C CA . VAL A 1 85 ? -3.371 4.734 2.011 1.00 98.12 85 VAL A CA 1
ATOM 672 C C . VAL A 1 85 ? -2.284 5.729 1.624 1.00 98.12 85 VAL A C 1
ATOM 674 O O . VAL A 1 85 ? -2.556 6.885 1.328 1.00 98.12 85 VAL A O 1
ATOM 677 N N . ILE A 1 86 ? -1.028 5.289 1.614 1.00 96.06 86 ILE A N 1
ATOM 678 C CA . ILE A 1 86 ? 0.103 6.129 1.220 1.00 96.06 86 ILE A CA 1
ATOM 679 C C . ILE A 1 86 ? 0.350 5.988 -0.277 1.00 96.06 86 ILE A C 1
ATOM 681 O O . ILE A 1 86 ? 0.683 4.895 -0.746 1.00 96.06 86 ILE A O 1
ATOM 685 N N . VAL A 1 87 ? 0.271 7.101 -1.003 1.00 95.25 87 VAL A N 1
ATOM 686 C CA . VAL A 1 87 ? 0.546 7.205 -2.442 1.00 95.25 87 VAL A CA 1
ATOM 687 C C . VAL A 1 87 ? 1.833 7.988 -2.662 1.00 95.25 87 VAL A C 1
ATOM 689 O O . VAL A 1 87 ? 2.094 8.982 -1.994 1.00 95.25 87 VAL A O 1
ATOM 692 N N . ALA A 1 88 ? 2.678 7.538 -3.585 1.00 92.88 88 ALA A N 1
ATOM 693 C CA . ALA A 1 88 ? 3.890 8.255 -3.969 1.00 92.88 88 ALA A CA 1
ATOM 694 C C . ALA A 1 88 ? 4.134 8.106 -5.475 1.00 92.88 88 ALA A C 1
ATOM 696 O O . ALA A 1 88 ? 3.770 7.063 -6.027 1.00 92.88 88 ALA A O 1
ATOM 697 N N . PRO A 1 89 ? 4.800 9.079 -6.123 1.00 92.94 89 PRO A N 1
ATOM 698 C CA . PRO A 1 89 ? 5.122 8.981 -7.541 1.00 92.94 89 PRO A CA 1
ATOM 699 C C . PRO A 1 89 ? 5.926 7.718 -7.852 1.00 92.94 89 PRO A C 1
ATOM 701 O O . PRO A 1 89 ? 6.847 7.358 -7.112 1.00 92.94 89 PRO A O 1
ATOM 704 N N . ILE A 1 90 ? 5.641 7.065 -8.977 1.00 93.25 90 ILE A N 1
ATOM 705 C CA . ILE A 1 90 ? 6.333 5.833 -9.388 1.00 93.25 90 ILE A CA 1
ATOM 706 C C . ILE A 1 90 ? 7.839 6.090 -9.530 1.00 93.25 90 ILE A C 1
ATOM 708 O O . ILE A 1 90 ? 8.659 5.321 -9.022 1.00 93.25 90 ILE A O 1
ATOM 712 N N . GLY A 1 91 ? 8.223 7.228 -10.118 1.00 91.06 91 GLY A N 1
ATOM 713 C CA . GLY A 1 91 ? 9.626 7.644 -10.210 1.00 91.06 91 GLY A CA 1
ATOM 714 C C . GLY A 1 91 ? 10.314 7.760 -8.842 1.00 91.06 91 GLY A C 1
ATOM 715 O O . GLY A 1 91 ? 11.476 7.367 -8.686 1.00 91.06 91 GLY A O 1
ATOM 716 N N . ASP A 1 92 ? 9.586 8.215 -7.819 1.00 90.50 92 ASP A N 1
ATOM 717 C CA . ASP A 1 92 ? 10.082 8.269 -6.445 1.00 90.50 92 ASP A CA 1
ATOM 718 C C . ASP A 1 92 ? 10.194 6.880 -5.820 1.00 90.50 92 ASP A C 1
ATOM 720 O O . ASP A 1 92 ? 11.195 6.597 -5.156 1.00 90.50 92 ASP A O 1
ATOM 724 N N . LEU A 1 93 ? 9.217 5.996 -6.041 1.00 91.12 93 LEU A N 1
ATOM 725 C CA . LEU A 1 93 ? 9.267 4.605 -5.586 1.00 91.12 93 LEU A CA 1
ATOM 726 C C . LEU A 1 93 ? 10.496 3.885 -6.157 1.00 91.12 93 LEU A C 1
ATOM 728 O O . LEU A 1 93 ? 11.277 3.313 -5.391 1.00 91.12 93 LEU A O 1
ATOM 732 N N . LEU A 1 94 ? 10.737 4.007 -7.465 1.00 92.38 94 LEU A N 1
ATOM 733 C CA . LEU A 1 94 ? 11.911 3.454 -8.147 1.00 92.38 94 LEU A CA 1
ATOM 734 C C . LEU A 1 94 ? 13.216 4.054 -7.599 1.00 92.38 94 LEU A C 1
ATOM 736 O O . LEU A 1 94 ? 14.167 3.334 -7.284 1.00 92.38 94 LEU A O 1
ATOM 740 N N . SER A 1 95 ? 13.271 5.376 -7.419 1.00 90.06 95 SER A N 1
ATOM 741 C CA . SER A 1 95 ? 14.435 6.069 -6.849 1.00 90.06 95 SER A CA 1
ATOM 742 C C . SER A 1 95 ? 14.733 5.643 -5.405 1.00 90.06 95 SER A C 1
ATOM 744 O O . SER A 1 95 ? 15.895 5.494 -5.006 1.00 90.06 95 SER A O 1
ATOM 746 N N . ARG A 1 96 ? 13.693 5.421 -4.595 1.00 87.12 96 ARG A N 1
ATOM 747 C CA . ARG A 1 96 ? 13.808 4.916 -3.219 1.00 87.12 96 ARG A CA 1
ATOM 748 C C . ARG A 1 96 ? 14.293 3.467 -3.222 1.00 87.12 96 ARG A C 1
ATOM 750 O O . ARG A 1 96 ? 15.262 3.173 -2.524 1.00 87.12 96 ARG A O 1
ATOM 757 N N . ALA A 1 97 ? 13.710 2.596 -4.046 1.00 89.06 97 ALA A N 1
ATOM 758 C CA . ALA A 1 97 ? 14.138 1.203 -4.188 1.00 89.06 97 ALA A CA 1
ATOM 759 C C . ALA A 1 97 ? 15.612 1.092 -4.614 1.00 89.06 97 ALA A C 1
ATOM 761 O O . ALA A 1 97 ? 16.358 0.284 -4.065 1.00 89.06 97 ALA A O 1
ATOM 762 N N . LYS A 1 98 ? 16.078 1.974 -5.512 1.00 89.50 98 LYS A N 1
ATOM 763 C CA . LYS A 1 98 ? 17.480 2.011 -5.963 1.00 89.50 98 LYS A CA 1
ATOM 764 C C . LYS A 1 98 ? 18.492 2.357 -4.868 1.00 89.50 98 LYS A C 1
ATOM 766 O O . LYS A 1 98 ? 19.645 1.942 -4.998 1.00 89.50 98 LYS A O 1
ATOM 771 N N . ARG A 1 99 ? 18.086 3.122 -3.847 1.00 88.06 99 ARG A N 1
ATOM 772 C CA . ARG A 1 99 ? 18.949 3.633 -2.762 1.00 88.06 99 ARG A CA 1
ATOM 773 C C . ARG A 1 99 ? 18.786 2.880 -1.442 1.00 88.06 99 ARG A C 1
ATOM 775 O O . ARG A 1 99 ? 19.630 3.009 -0.555 1.00 88.06 99 ARG A O 1
ATOM 782 N N . ARG A 1 100 ? 17.690 2.140 -1.275 1.00 84.44 100 ARG A N 1
ATOM 783 C CA . ARG A 1 100 ? 17.350 1.477 -0.018 1.00 84.44 100 ARG A CA 1
ATOM 784 C C . ARG A 1 100 ? 18.328 0.342 0.276 1.00 84.44 100 ARG A C 1
ATOM 786 O O . ARG A 1 100 ? 18.567 -0.515 -0.564 1.00 84.44 100 ARG A O 1
ATOM 793 N N . ARG A 1 101 ? 18.865 0.341 1.500 1.00 85.00 101 ARG A N 1
ATOM 794 C CA . ARG A 1 101 ? 19.789 -0.695 1.995 1.00 85.00 101 ARG A CA 1
ATOM 795 C C . ARG A 1 101 ? 19.140 -1.680 2.972 1.00 85.00 101 ARG A C 1
ATOM 797 O O . ARG A 1 101 ? 19.612 -2.801 3.088 1.00 85.00 101 ARG A O 1
ATOM 804 N N . ARG A 1 102 ? 18.063 -1.281 3.658 1.00 83.44 102 ARG A N 1
ATOM 805 C CA . ARG A 1 102 ? 17.350 -2.083 4.674 1.00 83.44 102 ARG A CA 1
ATOM 806 C C . ARG A 1 102 ? 15.842 -2.051 4.448 1.00 83.44 102 ARG A C 1
ATOM 808 O O . ARG A 1 102 ? 15.327 -1.035 3.971 1.00 83.44 102 ARG A O 1
ATOM 815 N N . ILE A 1 103 ? 15.157 -3.141 4.794 1.00 78.06 103 ILE A N 1
ATOM 816 C CA . ILE A 1 103 ? 13.696 -3.271 4.645 1.00 78.06 103 ILE A CA 1
ATOM 817 C C . ILE A 1 103 ? 12.971 -2.220 5.493 1.00 78.06 103 ILE A C 1
ATOM 819 O O . ILE A 1 103 ? 12.149 -1.472 4.958 1.00 78.06 103 ILE A O 1
ATOM 823 N N . GLU A 1 104 ? 13.330 -2.116 6.773 1.00 80.50 104 GLU A N 1
ATOM 824 C CA . GLU A 1 104 ? 12.791 -1.117 7.695 1.00 80.50 104 GLU A CA 1
ATOM 825 C C . GLU A 1 104 ? 13.892 -0.621 8.641 1.00 80.50 104 GLU A C 1
ATOM 827 O O . GLU A 1 104 ? 14.564 -1.417 9.291 1.00 80.50 104 GLU A O 1
ATOM 832 N N . LYS A 1 105 ? 14.134 0.691 8.665 1.00 75.44 105 LYS A N 1
ATOM 833 C CA . LYS A 1 105 ? 15.260 1.279 9.407 1.00 75.44 105 LYS A CA 1
ATOM 834 C C . LYS A 1 105 ? 14.973 1.391 10.900 1.00 75.44 105 LYS A C 1
ATOM 836 O O . LYS A 1 105 ? 15.918 1.316 11.677 1.00 75.44 105 LYS A O 1
ATOM 841 N N . SER A 1 106 ? 13.706 1.570 11.269 1.00 71.38 106 SER A N 1
ATOM 842 C CA . SER A 1 106 ? 13.269 1.741 12.660 1.00 71.38 106 SER A CA 1
ATOM 843 C C . SER A 1 106 ? 13.384 0.461 13.493 1.00 71.38 106 SER A C 1
ATOM 845 O O . SER A 1 106 ? 13.348 0.515 14.717 1.00 71.38 106 SER A O 1
ATOM 847 N N . LEU A 1 107 ? 13.555 -0.695 12.848 1.00 76.31 107 LEU A N 1
ATOM 848 C CA . LEU A 1 107 ? 13.650 -1.983 13.520 1.00 76.31 107 LEU A CA 1
ATOM 849 C C . LEU A 1 107 ? 15.116 -2.447 13.642 1.00 76.31 107 LEU A C 1
ATOM 851 O O . LEU A 1 107 ? 15.833 -2.498 12.637 1.00 76.31 107 LEU A O 1
ATOM 855 N N . PRO A 1 108 ? 15.563 -2.871 14.841 1.00 67.19 108 PRO A N 1
ATOM 856 C CA . PRO A 1 108 ? 16.969 -3.182 15.118 1.00 67.19 108 PRO A CA 1
ATOM 857 C C . PRO A 1 108 ? 17.505 -4.425 14.385 1.00 67.19 108 PRO A C 1
ATOM 859 O O . PRO A 1 108 ? 18.719 -4.598 14.291 1.00 67.19 108 PRO A O 1
ATOM 862 N N . ARG A 1 109 ? 16.634 -5.293 13.848 1.00 69.81 109 ARG A N 1
ATOM 863 C CA . ARG A 1 109 ? 17.006 -6.561 13.187 1.00 69.81 109 ARG A CA 1
ATOM 864 C C . ARG A 1 109 ? 16.257 -6.797 11.875 1.00 69.81 109 ARG A C 1
ATOM 866 O O . ARG A 1 109 ? 15.599 -7.819 11.704 1.00 69.81 109 ARG A O 1
ATOM 873 N N . THR A 1 110 ? 16.333 -5.858 10.938 1.00 70.12 110 THR A N 1
ATOM 874 C CA . THR A 1 110 ? 15.780 -6.076 9.591 1.00 70.12 110 THR A CA 1
ATOM 875 C C . THR A 1 110 ? 16.855 -6.460 8.593 1.00 70.12 110 THR A C 1
ATOM 877 O O . THR A 1 110 ? 17.976 -5.951 8.620 1.00 70.12 110 THR A O 1
ATOM 880 N N . GLY A 1 111 ? 16.491 -7.373 7.693 1.00 73.00 111 GLY A N 1
ATOM 881 C CA . GLY A 1 111 ? 17.363 -7.810 6.614 1.00 73.00 111 GLY A CA 1
ATOM 882 C C . GLY A 1 111 ? 17.720 -6.687 5.636 1.00 73.00 111 GLY A C 1
ATOM 883 O O . GLY A 1 111 ? 17.080 -5.624 5.572 1.00 73.00 111 GLY A O 1
ATOM 884 N N . ALA A 1 112 ? 18.749 -6.958 4.835 1.00 80.69 112 ALA A N 1
ATOM 885 C CA . ALA A 1 112 ? 19.091 -6.133 3.687 1.00 80.69 112 ALA A CA 1
ATOM 886 C C . ALA A 1 112 ? 17.889 -6.007 2.743 1.00 80.69 112 ALA A C 1
ATOM 888 O O . ALA A 1 112 ? 17.084 -6.927 2.604 1.00 80.69 112 ALA A O 1
ATOM 889 N N . TYR A 1 113 ? 17.764 -4.858 2.083 1.00 80.50 113 TYR A N 1
ATOM 890 C CA . TYR A 1 113 ? 16.757 -4.678 1.045 1.00 80.50 113 TYR A CA 1
ATOM 891 C C . TYR A 1 113 ? 17.273 -5.269 -0.275 1.00 80.50 113 TYR A C 1
ATOM 893 O O . TYR A 1 113 ? 18.230 -4.722 -0.835 1.00 80.50 113 TYR A O 1
ATOM 901 N N . PRO A 1 114 ? 16.674 -6.353 -0.803 1.00 82.50 114 PRO A N 1
ATOM 902 C CA . PRO A 1 114 ? 17.158 -6.984 -2.021 1.00 82.50 114 PRO A CA 1
ATOM 903 C C . PRO A 1 114 ? 16.717 -6.158 -3.235 1.00 82.50 114 PRO A C 1
ATOM 905 O O . PRO A 1 114 ? 15.685 -6.413 -3.851 1.00 82.50 114 PRO A O 1
ATOM 908 N N . LYS A 1 115 ? 17.496 -5.126 -3.577 1.00 84.44 115 LYS A N 1
ATOM 909 C CA . LYS A 1 115 ? 17.203 -4.222 -4.702 1.00 84.44 115 LYS A CA 1
ATOM 910 C C . LYS A 1 115 ? 16.962 -4.979 -6.012 1.00 84.44 115 LYS A C 1
ATOM 912 O O . LYS A 1 115 ? 16.038 -4.631 -6.736 1.00 84.44 115 LYS A O 1
ATOM 917 N N . ASN A 1 116 ? 17.758 -6.014 -6.280 1.00 86.25 116 ASN A N 1
ATOM 918 C CA . ASN A 1 116 ? 17.644 -6.840 -7.488 1.00 86.25 116 ASN A CA 1
ATOM 919 C C . ASN A 1 116 ? 16.331 -7.638 -7.548 1.00 86.25 116 ASN A C 1
ATOM 921 O O . ASN A 1 116 ? 15.967 -8.122 -8.609 1.00 86.25 116 ASN A O 1
ATOM 925 N N . THR A 1 117 ? 15.620 -7.765 -6.427 1.00 87.44 117 THR A N 1
ATOM 926 C CA . THR A 1 117 ? 14.297 -8.391 -6.355 1.00 87.44 117 THR A CA 1
ATOM 927 C C . THR A 1 117 ? 13.196 -7.347 -6.505 1.00 87.44 117 THR A C 1
ATOM 929 O O . THR A 1 117 ? 12.307 -7.494 -7.334 1.00 87.44 117 THR A O 1
ATOM 932 N N . TRP A 1 118 ? 13.262 -6.258 -5.737 1.00 88.75 118 TRP A N 1
ATOM 933 C CA . TRP A 1 118 ? 12.176 -5.276 -5.689 1.00 88.75 118 TRP A CA 1
ATOM 934 C C . TRP A 1 118 ? 12.115 -4.328 -6.881 1.00 88.75 118 TRP A C 1
ATOM 936 O O . TRP A 1 118 ? 11.029 -3.867 -7.218 1.00 88.75 118 TRP A O 1
ATOM 946 N N . LEU A 1 119 ? 13.257 -3.995 -7.488 1.00 90.44 119 LEU A N 1
ATOM 947 C CA . LEU A 1 119 ? 13.273 -3.070 -8.617 1.00 90.44 119 LEU A CA 1
ATOM 948 C C . LEU A 1 119 ? 12.542 -3.662 -9.839 1.00 90.44 119 LEU A C 1
ATOM 950 O O . LEU A 1 119 ? 11.627 -2.990 -10.304 1.00 90.44 119 LEU A O 1
ATOM 954 N N . PRO A 1 120 ? 12.804 -4.917 -10.267 1.00 91.44 120 PRO A N 1
ATOM 955 C CA . PRO A 1 120 ? 12.028 -5.541 -11.343 1.00 91.44 120 PRO A CA 1
ATOM 956 C C . PRO A 1 120 ? 10.531 -5.657 -11.038 1.00 91.44 120 PRO A C 1
ATOM 958 O O . PRO A 1 120 ? 9.708 -5.454 -11.921 1.00 91.44 120 PRO A O 1
ATOM 961 N N . ILE A 1 121 ? 10.160 -5.944 -9.782 1.00 92.69 121 ILE A N 1
ATOM 962 C CA . ILE A 1 121 ? 8.747 -5.983 -9.369 1.00 92.69 121 ILE A CA 1
ATOM 963 C C . ILE A 1 121 ? 8.089 -4.618 -9.598 1.00 92.69 121 ILE A C 1
ATOM 965 O O . ILE A 1 121 ? 7.032 -4.540 -10.214 1.00 92.69 121 ILE A O 1
ATOM 969 N N . LEU A 1 122 ? 8.716 -3.542 -9.111 1.00 92.75 122 LEU A N 1
ATOM 970 C CA . LEU A 1 122 ? 8.188 -2.179 -9.231 1.00 92.75 122 LEU A CA 1
ATOM 971 C C . LEU A 1 122 ? 8.121 -1.679 -10.678 1.00 92.75 122 LEU A C 1
ATOM 973 O O . LEU A 1 122 ? 7.316 -0.800 -10.962 1.00 92.75 122 LEU A O 1
ATOM 977 N N . GLU A 1 123 ? 8.982 -2.186 -11.559 1.00 93.69 123 GLU A N 1
ATOM 978 C CA . GLU A 1 123 ? 9.018 -1.809 -12.976 1.00 93.69 123 GLU A CA 1
ATOM 979 C C . GLU A 1 123 ? 7.895 -2.461 -13.793 1.00 93.69 123 GLU A C 1
ATOM 981 O O . GLU A 1 123 ? 7.495 -1.900 -14.809 1.00 93.69 123 GLU A O 1
ATOM 986 N N . VAL A 1 124 ? 7.379 -3.614 -13.355 1.00 95.00 124 VAL A N 1
ATOM 987 C CA . VAL A 1 124 ? 6.369 -4.391 -14.098 1.00 95.00 124 VAL A CA 1
ATOM 988 C C . VAL A 1 124 ? 4.963 -4.230 -13.524 1.00 95.00 124 VAL A C 1
ATOM 990 O O . VAL A 1 124 ? 3.985 -4.287 -14.264 1.00 95.00 124 VAL A O 1
ATOM 993 N N . VAL A 1 125 ? 4.835 -4.045 -12.210 1.00 95.50 125 VAL A N 1
ATOM 994 C CA . VAL A 1 125 ? 3.523 -4.037 -11.557 1.00 95.50 125 VAL A CA 1
ATOM 995 C C . VAL A 1 125 ? 2.687 -2.815 -11.933 1.00 95.50 125 VAL A C 1
ATOM 997 O O . VAL A 1 125 ? 3.141 -1.670 -11.857 1.00 95.50 125 VAL A O 1
ATOM 1000 N N . ASN A 1 126 ? 1.414 -3.042 -12.259 1.00 95.62 126 ASN A N 1
ATOM 1001 C CA . ASN A 1 126 ? 0.455 -1.974 -12.495 1.00 95.62 126 ASN A CA 1
ATOM 1002 C C . ASN A 1 126 ? -0.061 -1.408 -11.161 1.00 95.62 126 ASN A C 1
ATOM 1004 O O . ASN A 1 126 ? -1.140 -1.748 -10.675 1.00 95.62 126 ASN A O 1
ATOM 1008 N N . ILE A 1 127 ? 0.731 -0.515 -10.559 1.00 94.88 127 ILE A N 1
ATOM 1009 C CA . ILE A 1 127 ? 0.421 0.117 -9.265 1.00 94.88 127 ILE A CA 1
ATOM 1010 C C . ILE A 1 127 ? -0.933 0.840 -9.295 1.00 94.88 127 ILE A C 1
ATOM 1012 O O . ILE A 1 127 ? -1.660 0.815 -8.304 1.00 94.88 127 ILE A O 1
ATOM 1016 N N . HIS A 1 128 ? -1.289 1.468 -10.419 1.00 94.94 128 HIS A N 1
ATOM 1017 C CA . HIS A 1 128 ? -2.572 2.154 -10.555 1.00 94.94 128 HIS A CA 1
ATOM 1018 C C . HIS A 1 128 ? -3.748 1.178 -10.411 1.00 94.94 128 HIS A C 1
ATOM 1020 O O . HIS A 1 128 ? -4.633 1.415 -9.591 1.00 94.94 128 HIS A O 1
ATOM 1026 N N . ALA A 1 129 ? -3.725 0.056 -11.138 1.00 94.50 129 ALA A N 1
ATOM 1027 C CA . ALA A 1 129 ? -4.764 -0.970 -11.042 1.00 94.50 129 ALA A CA 1
ATOM 1028 C C . ALA A 1 129 ? -4.864 -1.569 -9.627 1.00 94.50 129 ALA A C 1
ATOM 1030 O O . ALA A 1 129 ? -5.966 -1.795 -9.124 1.00 94.50 129 ALA A O 1
ATOM 1031 N N . MET A 1 130 ? -3.727 -1.759 -8.950 1.00 95.44 130 MET A N 1
ATOM 1032 C CA . MET A 1 130 ? -3.717 -2.224 -7.560 1.00 95.44 130 MET A CA 1
ATOM 1033 C C . MET A 1 130 ? -4.395 -1.240 -6.603 1.00 95.44 130 MET A C 1
ATOM 1035 O O . MET A 1 130 ? -5.109 -1.670 -5.703 1.00 95.44 130 MET A O 1
ATOM 1039 N N . TYR A 1 131 ? -4.189 0.069 -6.775 1.00 97.19 131 TYR A N 1
ATOM 1040 C CA . TYR A 1 131 ? -4.889 1.063 -5.961 1.00 97.19 131 TYR A CA 1
ATOM 1041 C C . TYR A 1 131 ? -6.389 1.076 -6.233 1.00 97.19 131 TYR A C 1
ATOM 1043 O O . TYR A 1 131 ? -7.147 1.117 -5.273 1.00 97.19 131 TYR A O 1
ATOM 1051 N N . GLN A 1 132 ? -6.818 0.998 -7.499 1.00 96.44 132 GLN A N 1
ATOM 1052 C CA . GLN A 1 132 ? -8.248 0.912 -7.824 1.00 96.44 132 GLN A CA 1
ATOM 1053 C C . GLN A 1 132 ? -8.891 -0.291 -7.126 1.00 96.44 132 GLN A C 1
ATOM 1055 O O . GLN A 1 132 ? -9.850 -0.118 -6.385 1.00 96.44 132 GLN A O 1
ATOM 1060 N N . THR A 1 133 ? -8.261 -1.464 -7.240 1.00 96.25 133 THR A N 1
ATOM 1061 C CA . THR A 1 133 ? -8.715 -2.692 -6.566 1.00 96.25 133 THR A CA 1
ATOM 1062 C C . THR A 1 133 ? -8.773 -2.517 -5.046 1.00 96.25 133 THR A C 1
ATOM 1064 O O . THR A 1 133 ? -9.734 -2.929 -4.407 1.00 96.25 133 THR A O 1
ATOM 1067 N N . LEU A 1 134 ? -7.759 -1.883 -4.444 1.00 97.56 134 LEU A N 1
ATOM 1068 C CA . LEU A 1 134 ? -7.748 -1.608 -3.008 1.00 97.56 134 LEU A CA 1
ATOM 1069 C C . LEU A 1 134 ? -8.917 -0.706 -2.592 1.00 97.56 134 LEU A C 1
ATOM 1071 O O . LEU A 1 134 ? -9.560 -0.998 -1.589 1.00 97.56 134 LEU A O 1
ATOM 1075 N N . PHE A 1 135 ? -9.182 0.376 -3.328 1.00 98.12 135 PHE A N 1
ATOM 1076 C CA . PHE A 1 135 ? -10.287 1.283 -3.011 1.00 98.12 135 PHE A CA 1
ATOM 1077 C C . PHE A 1 135 ? -11.637 0.589 -3.149 1.00 98.12 135 PHE A C 1
ATOM 1079 O O . PHE A 1 135 ? -12.436 0.676 -2.225 1.00 98.12 135 PHE A O 1
ATOM 1086 N N . ASP A 1 136 ? -11.843 -0.181 -4.218 1.00 97.75 136 ASP A N 1
ATOM 1087 C CA . ASP A 1 136 ? -13.073 -0.956 -4.412 1.00 97.75 136 ASP A CA 1
ATOM 1088 C C . ASP A 1 136 ? -13.306 -1.934 -3.247 1.00 97.75 136 ASP A C 1
ATOM 1090 O O . ASP A 1 136 ? -14.418 -2.042 -2.728 1.00 97.75 136 ASP A O 1
ATOM 1094 N N . ILE A 1 137 ? -12.249 -2.600 -2.762 1.00 97.38 137 ILE A N 1
ATOM 1095 C CA . ILE A 1 137 ? -12.342 -3.481 -1.590 1.00 97.38 137 ILE A CA 1
ATOM 1096 C C . ILE A 1 137 ? -12.706 -2.684 -0.331 1.00 97.38 137 ILE A C 1
ATOM 1098 O O . ILE A 1 137 ? -13.618 -3.085 0.390 1.00 97.38 137 ILE A O 1
ATOM 1102 N N . LEU A 1 138 ? -12.021 -1.570 -0.054 1.00 97.50 138 LEU A N 1
ATOM 1103 C CA . LEU A 1 138 ? -12.282 -0.752 1.138 1.00 97.50 138 LEU A CA 1
ATOM 1104 C C . LEU A 1 138 ? -13.715 -0.199 1.143 1.00 97.50 138 LEU A C 1
ATOM 1106 O O . LEU A 1 138 ? -14.392 -0.282 2.166 1.00 97.50 138 LEU A O 1
ATOM 1110 N N . GLU A 1 139 ? -14.191 0.299 0.002 1.00 96.81 139 GLU A N 1
ATOM 1111 C CA . GLU A 1 139 ? -15.554 0.805 -0.182 1.00 96.81 139 GLU A CA 1
ATOM 1112 C C . GLU A 1 139 ? -16.590 -0.316 -0.022 1.00 96.81 139 GLU A C 1
ATOM 1114 O O . GLU A 1 139 ? -17.543 -0.165 0.742 1.00 96.81 139 GLU A O 1
ATOM 1119 N N . SER A 1 140 ? -16.379 -1.471 -0.667 1.00 96.69 140 SER A N 1
ATOM 1120 C CA . SER A 1 140 ? -17.303 -2.616 -0.583 1.00 96.69 140 SER A CA 1
ATOM 1121 C C . SER A 1 140 ? -17.458 -3.167 0.837 1.00 96.69 140 SER A C 1
ATOM 1123 O O . SER A 1 140 ? -18.525 -3.665 1.190 1.00 96.69 140 SER A O 1
ATOM 1125 N N . ARG A 1 141 ? -16.409 -3.051 1.661 1.00 95.94 141 ARG A N 1
ATOM 1126 C CA . ARG A 1 141 ? -16.397 -3.478 3.067 1.00 95.94 141 ARG A CA 1
ATOM 1127 C C . ARG A 1 141 ? -16.699 -2.341 4.044 1.00 95.94 141 ARG A C 1
ATOM 1129 O O . ARG A 1 141 ? -16.546 -2.516 5.249 1.00 95.94 141 ARG A O 1
ATOM 1136 N N . ALA A 1 142 ? -17.103 -1.175 3.532 1.00 96.50 142 ALA A N 1
ATOM 1137 C CA . ALA A 1 142 ? -17.402 0.023 4.312 1.00 96.50 142 ALA A CA 1
ATOM 1138 C C . ALA A 1 142 ? -16.287 0.410 5.307 1.00 96.50 142 ALA A C 1
ATOM 1140 O O . ALA A 1 142 ? -16.566 0.880 6.409 1.00 96.50 142 ALA A O 1
ATOM 1141 N N . ILE A 1 143 ? -15.020 0.213 4.926 1.00 97.19 143 ILE A N 1
ATOM 1142 C CA . ILE A 1 143 ? -13.857 0.600 5.728 1.00 97.19 143 ILE A CA 1
ATOM 1143 C C . ILE A 1 143 ? -13.521 2.059 5.394 1.00 97.19 143 ILE A C 1
ATOM 1145 O O . ILE A 1 143 ? -13.084 2.332 4.274 1.00 97.19 143 ILE A O 1
ATOM 1149 N N . PRO A 1 144 ? -13.660 3.005 6.340 1.00 97.62 144 PRO A N 1
ATOM 1150 C CA . PRO A 1 144 ? -13.243 4.386 6.136 1.00 97.62 144 PRO A CA 1
ATOM 1151 C C . PRO A 1 144 ? -11.758 4.464 5.784 1.00 97.62 144 PRO A C 1
ATOM 1153 O O . PRO A 1 144 ? -10.932 3.765 6.380 1.00 97.62 144 PRO A O 1
ATOM 1156 N N . TYR A 1 145 ? -11.389 5.335 4.849 1.00 98.31 145 TYR A N 1
ATOM 1157 C CA . TYR A 1 145 ? -9.986 5.539 4.521 1.00 98.31 145 TYR A CA 1
ATOM 1158 C C . TYR A 1 145 ? -9.664 6.977 4.142 1.00 98.31 145 TYR A C 1
ATOM 1160 O O . TYR A 1 145 ? -10.493 7.702 3.603 1.00 98.31 145 TYR A O 1
ATOM 1168 N N . GLN A 1 146 ? -8.410 7.346 4.388 1.00 97.75 146 GLN A N 1
ATOM 1169 C CA . GLN A 1 146 ? -7.792 8.573 3.891 1.00 97.75 146 GLN A CA 1
ATOM 1170 C C . GLN A 1 146 ? -6.637 8.222 2.952 1.00 97.75 146 GLN A C 1
ATOM 1172 O O . GLN A 1 146 ? -5.961 7.198 3.137 1.00 97.75 146 GLN A O 1
ATOM 1177 N N . ILE A 1 147 ? -6.372 9.075 1.964 1.00 97.19 147 ILE A N 1
ATOM 1178 C CA . ILE A 1 147 ? -5.255 8.903 1.032 1.00 97.19 147 ILE A CA 1
ATOM 1179 C C . ILE A 1 147 ? -4.254 10.024 1.267 1.00 97.19 147 ILE A C 1
ATOM 1181 O O . ILE A 1 147 ? -4.576 11.194 1.120 1.00 97.19 147 ILE A O 1
ATOM 1185 N N . LEU A 1 148 ? -3.018 9.666 1.602 1.00 94.69 148 LEU A N 1
ATOM 1186 C CA . LEU A 1 148 ? -1.951 10.629 1.841 1.00 94.69 148 LEU A CA 1
ATOM 1187 C C . LEU A 1 148 ? -0.916 10.563 0.723 1.00 94.69 148 LEU A C 1
ATOM 1189 O O . LEU A 1 148 ? -0.292 9.522 0.479 1.00 94.69 148 LEU A O 1
ATOM 1193 N N . PHE A 1 149 ? -0.689 11.699 0.073 1.00 92.12 149 PHE A N 1
ATOM 1194 C CA . PHE A 1 149 ? 0.363 11.857 -0.913 1.00 92.12 149 PHE A CA 1
ATOM 1195 C C . PHE A 1 149 ? 1.721 12.089 -0.249 1.00 92.12 149 PHE A C 1
ATOM 1197 O O . PHE A 1 149 ? 1.894 12.953 0.609 1.00 92.12 149 PHE A O 1
ATOM 1204 N N . ASN A 1 150 ? 2.718 11.330 -0.696 1.00 89.12 150 ASN A N 1
ATOM 1205 C CA . ASN A 1 150 ? 4.095 11.391 -0.233 1.00 89.12 150 ASN A CA 1
ATOM 1206 C C . ASN A 1 150 ? 5.078 11.532 -1.408 1.00 89.12 150 ASN A C 1
ATOM 1208 O O . ASN A 1 150 ? 5.844 10.609 -1.732 1.00 89.12 150 ASN A O 1
ATOM 1212 N N . GLY A 1 151 ? 5.062 12.709 -2.027 1.00 81.69 151 GLY A N 1
ATOM 1213 C CA . GLY A 1 151 ? 6.058 13.136 -3.008 1.00 81.69 151 GLY A CA 1
ATOM 1214 C C . GLY A 1 151 ? 7.376 13.581 -2.364 1.00 81.69 151 GLY A C 1
ATOM 1215 O O . GLY A 1 151 ? 7.420 14.079 -1.244 1.00 81.69 151 GLY A O 1
ATOM 1216 N N . ASN A 1 152 ? 8.485 13.397 -3.076 1.00 67.00 152 ASN A N 1
ATOM 1217 C CA . ASN A 1 152 ? 9.795 13.940 -2.717 1.00 67.00 152 ASN A CA 1
ATOM 1218 C C . ASN A 1 152 ? 9.935 15.316 -3.401 1.00 67.00 152 ASN A C 1
ATOM 1220 O O . ASN A 1 152 ? 9.736 15.426 -4.606 1.00 67.00 152 ASN A O 1
ATOM 1224 N N . ARG A 1 153 ? 10.287 16.414 -2.718 1.00 54.00 153 ARG A N 1
ATOM 1225 C CA . ARG A 1 153 ? 11.710 16.794 -2.592 1.00 54.00 153 ARG A CA 1
ATOM 1226 C C . ARG A 1 153 ? 12.037 17.879 -1.555 1.00 54.00 153 ARG A C 1
ATOM 1228 O O . ARG A 1 153 ? 13.224 18.120 -1.361 1.00 54.00 153 ARG A O 1
ATOM 1235 N N . ARG A 1 154 ? 11.078 18.570 -0.925 1.00 51.34 154 ARG A N 1
ATOM 1236 C CA . ARG A 1 154 ? 11.400 19.723 -0.042 1.00 51.34 154 ARG A CA 1
ATOM 1237 C C . ARG A 1 154 ? 10.438 19.977 1.113 1.00 51.34 154 ARG A C 1
ATOM 1239 O O . ARG A 1 154 ? 10.876 20.500 2.130 1.00 51.34 154 ARG A O 1
ATOM 1246 N N . LYS A 1 155 ? 9.162 19.614 0.981 1.00 53.34 155 LYS A N 1
ATOM 1247 C CA . LYS A 1 155 ? 8.184 19.805 2.051 1.00 53.34 155 LYS A CA 1
ATOM 1248 C C . LYS A 1 155 ? 7.968 18.479 2.773 1.00 53.34 155 LYS A C 1
ATOM 1250 O O . LYS A 1 155 ? 7.688 17.480 2.117 1.00 53.34 155 LYS A O 1
ATOM 1255 N N . PRO A 1 156 ? 8.140 18.439 4.102 1.00 57.81 156 PRO A N 1
ATOM 1256 C CA . PRO A 1 156 ? 7.881 17.233 4.857 1.00 57.81 156 PRO A CA 1
ATOM 1257 C C . PRO A 1 156 ? 6.400 16.841 4.777 1.00 57.81 156 PRO A C 1
ATOM 1259 O O . PRO A 1 156 ? 6.115 15.652 4.780 1.00 57.81 156 PRO A O 1
ATOM 1262 N N . GLN A 1 157 ? 5.452 17.770 4.699 1.00 72.88 157 GLN A N 1
ATOM 1263 C CA . GLN A 1 157 ? 4.025 17.465 4.843 1.00 72.88 157 GLN A CA 1
ATOM 1264 C C . GLN A 1 157 ? 3.501 16.436 3.825 1.00 72.88 157 GLN A C 1
ATOM 1266 O O . GLN A 1 157 ? 3.794 16.503 2.634 1.00 72.88 157 GLN A O 1
ATOM 1271 N N . MET A 1 158 ? 2.756 15.453 4.342 1.00 87.62 158 MET A N 1
ATOM 1272 C CA . MET A 1 158 ? 1.928 14.572 3.524 1.00 87.62 158 MET A CA 1
ATOM 1273 C C . MET A 1 158 ? 0.565 15.236 3.427 1.00 87.62 158 MET A C 1
ATOM 1275 O O . MET A 1 158 ? -0.025 15.532 4.464 1.00 87.62 158 MET A O 1
ATOM 1279 N N . HIS A 1 159 ? 0.107 15.487 2.210 1.00 88.31 159 HIS A N 1
ATOM 1280 C CA . HIS A 1 159 ? -1.184 16.119 1.971 1.00 88.31 159 HIS A CA 1
ATOM 1281 C C . HIS A 1 159 ? -2.226 15.044 1.706 1.00 88.31 159 HIS A C 1
ATOM 1283 O O . HIS A 1 159 ? -1.920 14.034 1.063 1.00 88.31 159 HIS A O 1
ATOM 1289 N N . GLU A 1 160 ? -3.432 15.259 2.211 1.00 92.94 160 GLU A N 1
ATOM 1290 C CA . GLU A 1 160 ? -4.562 14.421 1.847 1.00 92.94 160 GLU A CA 1
ATOM 1291 C C . GLU A 1 160 ? -4.930 14.668 0.381 1.00 92.94 160 GLU A C 1
ATOM 1293 O O . GLU A 1 160 ? -4.840 15.791 -0.116 1.00 92.94 160 GLU A O 1
ATOM 1298 N N . ILE A 1 161 ? -5.262 13.593 -0.325 1.00 94.62 161 ILE A N 1
ATOM 1299 C CA . ILE A 1 161 ? -5.693 13.618 -1.721 1.00 94.62 161 ILE A CA 1
ATOM 1300 C C . ILE A 1 161 ? -6.937 12.751 -1.886 1.00 94.62 161 ILE A C 1
ATOM 1302 O O . ILE A 1 161 ? -7.242 11.908 -1.043 1.00 94.62 161 ILE A O 1
ATOM 1306 N N . THR A 1 162 ? -7.634 12.911 -3.002 1.00 95.75 162 THR A N 1
ATOM 1307 C CA . THR A 1 162 ? -8.806 12.096 -3.333 1.00 95.75 162 THR A CA 1
ATOM 1308 C C . THR A 1 162 ? -8.444 10.930 -4.255 1.00 95.75 162 THR A C 1
ATOM 1310 O O . THR A 1 162 ? -7.362 10.877 -4.847 1.00 95.75 162 THR A O 1
ATOM 1313 N N . ARG A 1 163 ? -9.372 9.978 -4.426 1.00 95.38 163 ARG A N 1
ATOM 1314 C CA . ARG A 1 163 ? -9.211 8.848 -5.360 1.00 95.38 163 ARG A CA 1
ATOM 1315 C C . ARG A 1 163 ? -8.953 9.322 -6.798 1.00 95.38 163 ARG A C 1
ATOM 1317 O O . ARG A 1 163 ? -8.146 8.710 -7.496 1.00 95.38 163 ARG A O 1
ATOM 1324 N N . SER A 1 164 ? -9.575 10.426 -7.220 1.00 95.12 164 SER A N 1
ATOM 1325 C CA . SER A 1 164 ? -9.373 11.028 -8.548 1.00 95.12 164 SER A CA 1
ATOM 1326 C C . SER A 1 164 ? -7.977 11.614 -8.757 1.00 95.12 164 SER A C 1
ATOM 1328 O O . SER A 1 164 ? -7.526 11.695 -9.897 1.00 95.12 164 SER A O 1
ATOM 1330 N N . ASP A 1 165 ? -7.263 11.960 -7.685 1.00 95.06 165 ASP A N 1
ATOM 1331 C CA . ASP A 1 165 ? -5.911 12.522 -7.766 1.00 95.06 165 ASP A CA 1
ATOM 1332 C C . ASP A 1 165 ? -4.829 11.444 -7.901 1.00 95.06 165 ASP A C 1
ATOM 1334 O O . ASP A 1 165 ? -3.707 11.728 -8.326 1.00 95.06 165 ASP A O 1
ATOM 1338 N N . VAL A 1 166 ? -5.141 10.188 -7.556 1.00 95.12 166 VAL A N 1
ATOM 1339 C CA . VAL A 1 166 ? -4.170 9.082 -7.517 1.00 95.12 166 VAL A CA 1
ATOM 1340 C C . VAL A 1 166 ? -3.431 8.879 -8.848 1.00 95.12 166 VAL A C 1
ATOM 1342 O O . VAL A 1 166 ? -2.206 8.747 -8.803 1.00 95.12 166 VAL A O 1
ATOM 1345 N N . PRO A 1 167 ? -4.074 8.903 -10.035 1.00 95.00 167 PRO A N 1
ATOM 1346 C CA . PRO A 1 167 ? -3.353 8.799 -11.305 1.00 95.00 167 PRO A CA 1
ATOM 1347 C C . PRO A 1 167 ? -2.292 9.898 -11.481 1.00 95.00 167 PRO A C 1
ATOM 1349 O O . PRO A 1 167 ? -1.144 9.596 -11.815 1.00 95.00 167 PRO A O 1
ATOM 1352 N N . ALA A 1 168 ? -2.643 11.154 -11.183 1.00 92.88 168 ALA A N 1
ATOM 1353 C CA . ALA A 1 168 ? -1.722 12.291 -11.251 1.00 92.88 168 ALA A CA 1
ATOM 1354 C C . ALA A 1 168 ? -0.620 12.208 -10.178 1.00 92.88 168 ALA A C 1
ATOM 1356 O O . ALA A 1 168 ? 0.535 12.579 -10.405 1.00 92.88 168 ALA A O 1
ATOM 1357 N N . ALA A 1 169 ? -0.944 11.688 -8.995 1.00 93.12 169 ALA A N 1
ATOM 1358 C CA . ALA A 1 169 ? 0.021 11.474 -7.925 1.00 93.12 169 ALA A CA 1
ATOM 1359 C C . ALA A 1 169 ? 1.059 10.407 -8.306 1.00 93.12 169 ALA A C 1
ATOM 1361 O O . ALA A 1 169 ? 2.249 10.570 -8.027 1.00 93.12 169 ALA A O 1
ATOM 1362 N N . LEU A 1 170 ? 0.634 9.335 -8.983 1.00 94.12 170 LEU A N 1
ATOM 1363 C CA . LEU A 1 170 ? 1.510 8.256 -9.444 1.00 94.12 170 LEU A CA 1
ATOM 1364 C C . LEU A 1 170 ? 2.427 8.683 -10.593 1.00 94.12 170 LEU A C 1
ATOM 1366 O O . LEU A 1 170 ? 3.606 8.315 -10.587 1.00 94.12 170 LEU A O 1
ATOM 1370 N N . SER A 1 171 ? 1.926 9.478 -11.541 1.00 92.75 171 SER A N 1
ATOM 1371 C CA . SER A 1 171 ? 2.738 10.050 -12.627 1.00 92.75 171 SER A CA 1
ATOM 1372 C C . SER A 1 171 ? 3.716 11.123 -12.134 1.00 92.75 171 SER A C 1
ATOM 1374 O O . SER A 1 171 ? 4.676 11.450 -12.831 1.00 92.75 171 SER A O 1
ATOM 1376 N N . GLY A 1 172 ? 3.502 11.657 -10.926 1.00 87.44 172 GLY A N 1
ATOM 1377 C CA . GLY A 1 172 ? 4.272 12.771 -10.378 1.00 87.44 172 GLY A CA 1
ATOM 1378 C C . GLY A 1 172 ? 3.855 14.133 -10.935 1.00 87.44 172 GLY A C 1
ATOM 1379 O O . GLY A 1 172 ? 4.608 15.091 -10.787 1.00 87.44 172 GLY A O 1
ATOM 1380 N N . THR A 1 173 ? 2.682 14.223 -11.569 1.00 85.31 173 THR A N 1
ATOM 1381 C CA . THR A 1 173 ? 2.111 15.481 -12.077 1.00 85.31 173 THR A CA 1
ATOM 1382 C C . THR A 1 173 ? 1.143 16.133 -11.093 1.00 85.31 173 THR A C 1
ATOM 1384 O O . THR A 1 173 ? 0.653 17.223 -11.367 1.00 85.31 173 THR A O 1
ATOM 1387 N N . TYR A 1 174 ? 0.852 15.488 -9.960 1.00 81.06 174 TYR A N 1
ATOM 1388 C CA . TYR A 1 174 ? 0.040 16.085 -8.907 1.00 81.06 174 TYR A CA 1
ATOM 1389 C C . TYR A 1 174 ? 0.752 17.293 -8.295 1.00 81.06 174 TYR A C 1
ATOM 1391 O O . TYR A 1 174 ? 1.821 17.173 -7.689 1.00 81.06 174 TYR A O 1
ATOM 1399 N N . VAL A 1 175 ? 0.126 18.455 -8.445 1.00 66.88 175 VAL A N 1
ATOM 1400 C CA . VAL A 1 175 ? 0.490 19.685 -7.753 1.00 66.88 175 VAL A CA 1
ATOM 1401 C C . VAL A 1 175 ? -0.536 19.834 -6.644 1.00 66.88 175 VAL A C 1
ATOM 1403 O O . VAL A 1 175 ? -1.694 20.130 -6.920 1.00 66.88 175 VAL A O 1
ATOM 1406 N N . GLY A 1 176 ? -0.134 19.558 -5.401 1.00 62.34 176 GLY A N 1
ATOM 1407 C CA . GLY A 1 176 ? -1.015 19.791 -4.262 1.00 62.34 176 GLY A CA 1
ATOM 1408 C C . GLY A 1 176 ? -1.456 21.247 -4.277 1.00 62.34 176 GLY A C 1
ATOM 1409 O O . GLY A 1 176 ? -0.603 22.131 -4.381 1.00 62.34 176 GLY A O 1
ATOM 1410 N N . LEU A 1 177 ? -2.765 21.485 -4.210 1.00 51.91 177 LEU A N 1
ATOM 1411 C CA . LEU A 1 177 ? -3.278 22.809 -3.895 1.00 51.91 177 LEU A CA 1
ATOM 1412 C C . LEU A 1 177 ? -2.668 23.162 -2.539 1.00 51.91 177 LEU A C 1
ATOM 1414 O O . LEU A 1 177 ? -2.933 22.497 -1.540 1.00 51.91 177 LEU A O 1
ATOM 1418 N N . SER A 1 178 ? -1.742 24.118 -2.516 1.00 48.19 178 SER A N 1
ATOM 1419 C CA . SER A 1 178 ? -1.329 24.708 -1.254 1.00 48.19 178 SER A CA 1
ATOM 1420 C C . SER A 1 178 ? -2.574 25.326 -0.644 1.00 48.19 178 SER A C 1
ATOM 1422 O O . SER A 1 178 ? -3.238 26.128 -1.304 1.00 48.19 178 SER A O 1
ATOM 1424 N N . ASP A 1 179 ? -2.893 24.945 0.589 1.00 45.19 179 ASP A N 1
ATOM 1425 C CA . ASP A 1 179 ? -3.883 25.642 1.400 1.00 45.19 179 ASP A CA 1
ATOM 1426 C C . ASP A 1 179 ? -3.403 27.099 1.577 1.00 45.19 179 ASP A C 1
ATOM 1428 O O . ASP A 1 179 ? -2.643 27.401 2.489 1.00 45.19 179 ASP A O 1
ATOM 1432 N N . GLY A 1 180 ? -3.778 27.976 0.637 1.00 41.09 180 GLY A N 1
ATOM 1433 C CA . GLY A 1 180 ? -3.515 29.420 0.630 1.00 41.09 180 GLY A CA 1
ATOM 1434 C C . GLY A 1 180 ? -2.079 29.857 0.298 1.00 41.09 180 GLY A C 1
ATOM 1435 O O . GLY A 1 180 ? -1.238 29.891 1.181 1.00 41.09 180 GLY A O 1
ATOM 1436 N N . GLU A 1 181 ? -1.830 30.241 -0.961 1.00 37.25 181 GLU A N 1
ATOM 1437 C CA . GLU A 1 181 ? -0.794 31.189 -1.458 1.00 37.25 181 GLU A CA 1
ATOM 1438 C C . GLU A 1 181 ? -0.884 31.113 -3.004 1.00 37.25 181 GLU A C 1
ATOM 1440 O O . GLU A 1 181 ? -0.414 30.164 -3.621 1.00 37.25 181 GLU A O 1
ATOM 1445 N N . ALA A 1 182 ? -1.667 31.930 -3.715 1.00 42.19 182 ALA A N 1
ATOM 1446 C CA . ALA A 1 182 ? -1.391 33.338 -3.993 1.00 42.19 182 ALA A CA 1
ATOM 1447 C C . ALA A 1 182 ? -0.077 33.847 -3.390 1.00 42.19 182 ALA A C 1
ATOM 1449 O O . ALA A 1 182 ? -0.118 34.550 -2.394 1.00 42.19 182 ALA A O 1
ATOM 1450 N N . ASP A 1 183 ? 1.069 33.521 -3.996 1.00 36.00 183 ASP A N 1
ATOM 1451 C CA . ASP A 1 183 ? 2.123 34.528 -4.103 1.00 36.00 183 ASP A CA 1
ATOM 1452 C C . ASP A 1 183 ? 3.162 34.244 -5.196 1.00 36.00 183 ASP A C 1
ATOM 1454 O O . ASP A 1 183 ? 3.366 33.124 -5.666 1.00 36.00 183 ASP A O 1
ATOM 1458 N N . ALA A 1 184 ? 3.755 35.341 -5.639 1.00 31.89 184 ALA A N 1
ATOM 1459 C CA . ALA A 1 184 ? 4.515 35.536 -6.855 1.00 31.89 184 ALA A CA 1
ATOM 1460 C C . ALA A 1 184 ? 5.887 34.834 -6.935 1.00 31.89 184 ALA A C 1
ATOM 1462 O O . ALA A 1 184 ? 6.722 34.941 -6.044 1.00 31.89 184 ALA A O 1
ATOM 1463 N N . GLY A 1 185 ? 6.190 34.332 -8.138 1.00 33.34 185 GLY A N 1
ATOM 1464 C CA . GLY A 1 185 ? 7.464 34.593 -8.819 1.00 33.34 185 GLY A CA 1
ATOM 1465 C C . GLY A 1 185 ? 8.726 33.827 -8.393 1.00 33.34 185 GLY A C 1
ATOM 1466 O O . GLY A 1 185 ? 8.833 33.254 -7.319 1.00 33.34 185 GLY A O 1
ATOM 1467 N N . TRP A 1 186 ? 9.726 33.941 -9.276 1.00 28.30 186 TRP A N 1
ATOM 1468 C CA . TRP A 1 186 ? 11.144 33.562 -9.141 1.00 28.30 186 TRP A CA 1
ATOM 1469 C C . TRP A 1 186 ? 11.565 32.151 -9.585 1.00 28.30 186 TRP A C 1
ATOM 1471 O O . TRP A 1 186 ? 11.802 31.225 -8.814 1.00 28.30 186 TRP A O 1
ATOM 1481 N N . ASP A 1 187 ? 11.751 32.045 -10.900 1.00 31.84 187 ASP A N 1
ATOM 1482 C CA . ASP A 1 187 ? 13.042 31.779 -11.554 1.00 31.84 187 ASP A CA 1
ATOM 1483 C C . ASP A 1 187 ? 14.249 31.443 -10.634 1.00 31.84 187 ASP A C 1
ATOM 1485 O O . ASP A 1 187 ? 14.771 32.315 -9.938 1.00 31.84 187 ASP A O 1
ATOM 1489 N N . ARG A 1 188 ? 14.764 30.200 -10.704 1.00 31.52 188 ARG A N 1
ATOM 1490 C CA . ARG A 1 188 ? 16.139 29.853 -11.163 1.00 31.52 188 ARG A CA 1
ATOM 1491 C C . ARG A 1 188 ? 16.598 28.422 -10.787 1.00 31.52 188 ARG A C 1
ATOM 1493 O O . ARG A 1 188 ? 16.127 27.842 -9.809 1.00 31.52 188 ARG A O 1
ATOM 1500 N N . PRO A 1 189 ? 17.564 27.846 -11.543 1.00 44.44 189 PRO A N 1
ATOM 1501 C CA . PRO A 1 189 ? 17.946 26.433 -11.499 1.00 44.44 189 PRO A CA 1
ATOM 1502 C C . PRO A 1 189 ? 19.269 26.181 -10.751 1.00 44.44 189 PRO A C 1
ATOM 1504 O O . PRO A 1 189 ? 20.193 26.984 -10.841 1.00 44.44 189 PRO A O 1
ATOM 1507 N N . LEU A 1 190 ? 19.432 25.015 -10.113 1.00 29.27 190 LEU A N 1
ATOM 1508 C CA . LEU A 1 190 ? 20.739 24.500 -9.660 1.00 29.27 190 LEU A CA 1
ATOM 1509 C C . LEU A 1 190 ? 20.744 22.966 -9.782 1.00 29.27 190 LEU A C 1
ATOM 1511 O O . LEU A 1 190 ? 19.879 22.293 -9.228 1.00 29.27 190 LEU A O 1
ATOM 1515 N N . ARG A 1 191 ? 21.515 22.408 -10.721 1.00 26.70 191 ARG A N 1
ATOM 1516 C CA . ARG A 1 191 ? 22.964 22.099 -10.709 1.00 26.70 191 ARG A CA 1
ATOM 1517 C C . ARG A 1 191 ? 23.294 20.730 -10.099 1.00 26.70 191 ARG A C 1
ATOM 1519 O O . ARG A 1 191 ? 23.026 20.426 -8.944 1.00 26.70 191 ARG A O 1
ATOM 1526 N N . THR A 1 192 ? 23.914 19.944 -10.969 1.00 29.78 192 THR A N 1
ATOM 1527 C CA . THR A 1 192 ? 24.562 18.642 -10.836 1.00 29.78 192 THR A CA 1
ATOM 1528 C C . THR A 1 192 ? 25.623 18.612 -9.735 1.00 29.78 192 THR A C 1
ATOM 1530 O O . THR A 1 192 ? 26.451 19.516 -9.670 1.00 29.78 192 THR A O 1
ATOM 1533 N N . VAL A 1 193 ? 25.688 17.517 -8.970 1.00 25.06 193 VAL A N 1
ATOM 1534 C CA . VAL A 1 193 ? 26.932 17.058 -8.330 1.00 25.06 193 VAL A CA 1
ATOM 1535 C C . VAL A 1 193 ? 27.073 15.552 -8.542 1.00 25.06 193 VAL A C 1
ATOM 1537 O O . VAL A 1 193 ? 26.190 14.761 -8.210 1.00 25.06 193 VAL A O 1
ATOM 1540 N N . CYS A 1 194 ? 28.201 15.197 -9.145 1.00 23.89 194 CYS A N 1
ATOM 1541 C CA . CYS A 1 194 ? 28.716 13.859 -9.388 1.00 23.89 194 CYS A CA 1
ATOM 1542 C C . CYS A 1 194 ? 29.667 13.492 -8.241 1.00 23.89 194 CYS A C 1
ATOM 1544 O O . CYS A 1 194 ? 30.489 14.328 -7.884 1.00 23.89 194 CYS A O 1
ATOM 1546 N N . CYS A 1 195 ? 29.611 12.261 -7.723 1.00 23.84 195 CYS A N 1
ATOM 1547 C CA . CYS A 1 195 ? 30.735 11.637 -7.017 1.00 23.84 195 CYS A CA 1
ATOM 1548 C C . CYS A 1 195 ? 30.747 10.123 -7.275 1.00 23.84 195 CYS A C 1
ATOM 1550 O O . CYS A 1 195 ? 29.746 9.428 -7.097 1.00 23.84 195 CYS A O 1
ATOM 1552 N N . ARG A 1 196 ? 31.912 9.658 -7.734 1.00 23.59 196 ARG A N 1
ATOM 1553 C CA . ARG A 1 196 ? 32.307 8.277 -8.041 1.00 23.59 196 ARG A CA 1
ATOM 1554 C C . ARG A 1 196 ? 32.702 7.494 -6.777 1.00 23.59 196 ARG A C 1
ATOM 1556 O O . ARG A 1 196 ? 33.088 8.090 -5.780 1.00 23.59 196 ARG A O 1
ATOM 1563 N N . SER A 1 197 ? 32.761 6.167 -6.955 1.00 26.14 197 SER A N 1
ATOM 1564 C CA . SER A 1 197 ? 33.698 5.198 -6.342 1.00 26.14 197 SER A CA 1
ATOM 1565 C C . SER A 1 197 ? 33.142 4.172 -5.338 1.00 26.14 197 SER A C 1
ATOM 1567 O O . SER A 1 197 ? 32.981 4.432 -4.152 1.00 26.14 197 SER A O 1
ATOM 1569 N N . MET A 1 198 ? 32.898 2.982 -5.902 1.00 27.00 198 MET A N 1
ATOM 1570 C CA . MET A 1 198 ? 33.191 1.602 -5.466 1.00 27.00 198 MET A CA 1
ATOM 1571 C C . MET A 1 198 ? 33.694 1.293 -4.042 1.00 27.00 198 MET A C 1
ATOM 1573 O O . MET A 1 198 ? 34.746 1.768 -3.628 1.00 27.00 198 MET A O 1
ATOM 1577 N N . SER A 1 199 ? 33.088 0.257 -3.445 1.00 25.75 199 SER A N 1
ATOM 1578 C CA . SER A 1 199 ? 33.809 -0.938 -2.971 1.00 25.75 199 SER A CA 1
ATOM 1579 C C . SER A 1 199 ? 32.873 -2.159 -2.892 1.00 25.75 199 SER A C 1
ATOM 1581 O O . SER A 1 199 ? 31.661 -2.039 -2.706 1.00 25.75 199 SER A O 1
ATOM 1583 N N . VAL A 1 200 ? 33.460 -3.330 -3.142 1.00 32.25 200 VAL A N 1
ATOM 1584 C CA . VAL A 1 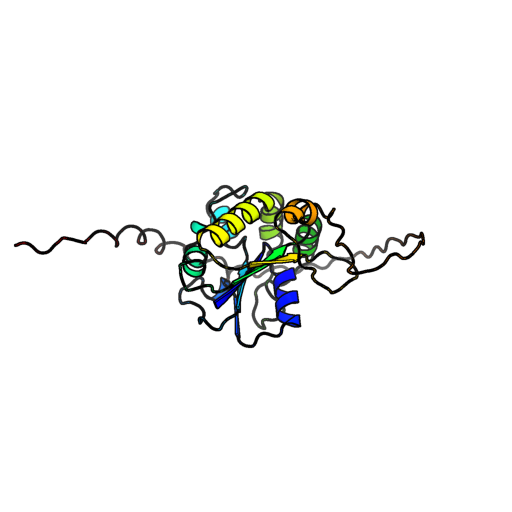200 ? 32.864 -4.672 -3.217 1.00 32.25 200 VAL A CA 1
ATOM 1585 C C . VAL A 1 200 ? 32.832 -5.301 -1.825 1.00 32.25 200 VAL A C 1
ATOM 1587 O O . VAL A 1 200 ? 33.861 -5.286 -1.162 1.00 32.25 200 VAL A O 1
ATOM 1590 N N . VAL A 1 201 ? 31.720 -5.935 -1.432 1.00 28.20 201 VAL A N 1
ATOM 1591 C CA . VAL A 1 201 ? 31.704 -7.025 -0.435 1.00 28.20 201 VAL A CA 1
ATOM 1592 C C . VAL A 1 201 ? 30.642 -8.054 -0.845 1.00 28.20 201 VAL A C 1
ATOM 1594 O O . VAL A 1 201 ? 29.496 -7.698 -1.126 1.00 28.20 201 VAL A O 1
ATOM 1597 N N . ARG A 1 202 ? 31.075 -9.317 -0.936 1.00 30.83 202 ARG A N 1
ATOM 1598 C CA . ARG A 1 202 ? 30.287 -10.533 -1.185 1.00 30.83 202 ARG A CA 1
ATOM 1599 C C . ARG A 1 202 ? 29.720 -11.102 0.126 1.00 30.83 202 ARG A C 1
ATOM 1601 O O . ARG A 1 202 ? 30.278 -10.858 1.186 1.00 30.83 202 ARG A O 1
ATOM 1608 N N . ASP A 1 203 ? 28.674 -11.909 -0.053 1.00 31.62 203 ASP A N 1
ATOM 1609 C CA . ASP A 1 203 ? 28.142 -12.966 0.822 1.00 31.62 203 ASP A CA 1
ATOM 1610 C C . ASP A 1 203 ? 27.435 -12.570 2.133 1.00 31.62 203 ASP A C 1
ATOM 1612 O O . ASP A 1 203 ? 28.059 -12.273 3.140 1.00 31.62 203 ASP A O 1
ATOM 1616 N N . ASP A 1 204 ? 26.092 -12.616 2.110 1.00 33.75 204 ASP A N 1
ATOM 1617 C CA . ASP A 1 204 ? 25.312 -13.577 2.916 1.00 33.75 204 ASP A CA 1
ATOM 1618 C C . ASP A 1 204 ? 23.807 -13.493 2.579 1.00 33.75 204 ASP A C 1
ATOM 1620 O O . ASP A 1 204 ? 23.091 -12.566 2.961 1.00 33.75 204 ASP A O 1
ATOM 1624 N N . LEU A 1 205 ? 23.310 -14.463 1.804 1.00 34.78 205 LEU A N 1
ATOM 1625 C CA . LEU A 1 205 ? 21.948 -14.472 1.245 1.00 34.78 205 LEU A CA 1
ATOM 1626 C C . LEU A 1 205 ? 21.301 -15.862 1.370 1.00 34.78 205 LEU A C 1
ATOM 1628 O O . LEU A 1 205 ? 20.745 -16.397 0.415 1.00 34.78 205 LEU A O 1
ATOM 1632 N N . ARG A 1 206 ? 21.387 -16.477 2.559 1.00 33.59 206 ARG A N 1
ATOM 1633 C CA . ARG A 1 206 ? 20.775 -17.798 2.821 1.00 33.59 206 ARG A CA 1
ATOM 1634 C C . ARG A 1 206 ? 19.724 -17.857 3.928 1.00 33.59 206 ARG A C 1
ATOM 1636 O O . ARG A 1 206 ? 18.986 -18.833 3.962 1.00 33.59 206 ARG A O 1
ATOM 1643 N N . GLN A 1 207 ? 19.556 -16.834 4.767 1.00 39.16 207 GLN A N 1
ATOM 1644 C CA . GLN A 1 207 ? 18.660 -16.959 5.932 1.00 39.16 207 GLN A CA 1
ATOM 1645 C C . GLN A 1 207 ? 17.200 -16.515 5.731 1.00 39.16 207 GLN A C 1
ATOM 1647 O O . GLN A 1 207 ? 16.369 -16.845 6.565 1.00 39.16 207 GLN A O 1
ATOM 1652 N N . PHE A 1 208 ? 16.840 -15.846 4.629 1.00 41.00 208 PHE A N 1
ATOM 1653 C CA . PHE A 1 208 ? 15.450 -15.391 4.411 1.00 41.00 208 PHE A CA 1
ATOM 1654 C C . PHE A 1 208 ? 14.707 -16.070 3.250 1.00 41.00 208 PHE A C 1
ATOM 1656 O O . PHE A 1 208 ? 13.514 -15.838 3.084 1.00 41.00 208 PHE A O 1
ATOM 1663 N N . LEU A 1 209 ? 15.372 -16.917 2.454 1.00 40.78 209 LEU A N 1
ATOM 1664 C CA . LEU A 1 209 ? 14.786 -17.488 1.226 1.00 40.78 209 LEU A CA 1
ATOM 1665 C C . LEU A 1 209 ? 14.815 -19.025 1.148 1.00 40.78 209 LEU A C 1
ATOM 1667 O O . LEU A 1 209 ? 14.297 -19.591 0.185 1.00 40.78 209 LEU A O 1
ATOM 1671 N N . LEU A 1 210 ? 15.356 -19.709 2.160 1.00 38.06 210 LEU A N 1
ATOM 1672 C CA . LEU A 1 210 ? 15.465 -21.170 2.203 1.00 38.06 210 LEU A CA 1
ATOM 1673 C C . LEU A 1 210 ? 14.726 -21.754 3.413 1.00 38.06 210 LEU A C 1
ATOM 1675 O O . LEU A 1 210 ? 15.329 -22.337 4.306 1.00 38.06 210 LEU A O 1
ATOM 1679 N N . ALA A 1 211 ? 13.401 -21.641 3.415 1.00 31.62 211 ALA A N 1
ATOM 1680 C CA . ALA A 1 211 ? 12.557 -22.638 4.065 1.00 31.62 211 ALA A CA 1
ATOM 1681 C C . ALA A 1 211 ? 11.709 -23.307 2.968 1.00 31.62 211 ALA A C 1
ATOM 1683 O O . ALA A 1 211 ? 11.116 -22.603 2.140 1.00 31.62 211 ALA A O 1
ATOM 1684 N N . PRO A 1 212 ? 11.696 -24.648 2.877 1.00 33.91 212 PRO A N 1
ATOM 1685 C CA . PRO A 1 212 ? 10.986 -25.351 1.821 1.00 33.91 212 PRO A CA 1
ATOM 1686 C C . PRO A 1 212 ? 9.482 -25.082 1.933 1.00 33.91 212 PRO A C 1
ATOM 1688 O O . PRO A 1 212 ? 8.839 -25.403 2.927 1.00 33.91 212 PRO A O 1
ATOM 1691 N N . THR A 1 213 ? 8.915 -24.534 0.861 1.00 49.41 213 THR A N 1
ATOM 1692 C CA . THR A 1 213 ? 7.491 -24.239 0.628 1.00 49.41 213 THR A CA 1
ATOM 1693 C C . THR A 1 213 ? 6.617 -25.495 0.489 1.00 49.41 213 THR A C 1
ATOM 1695 O O . THR A 1 213 ? 5.643 -25.513 -0.254 1.00 49.41 213 THR A O 1
ATOM 1698 N N . LYS A 1 214 ? 6.923 -26.576 1.205 1.00 34.31 214 LYS A N 1
ATOM 1699 C CA . LYS A 1 214 ? 6.209 -27.851 1.090 1.00 34.31 214 LYS A CA 1
ATOM 1700 C C . LYS A 1 214 ? 5.356 -28.126 2.332 1.00 34.31 214 LYS A C 1
ATOM 1702 O O . LYS A 1 214 ? 5.700 -29.057 3.046 1.00 34.31 214 LYS A O 1
ATOM 1707 N N . ARG A 1 215 ? 4.277 -27.355 2.598 1.00 35.41 215 ARG A N 1
ATOM 1708 C CA . ARG A 1 215 ? 3.038 -27.885 3.255 1.00 35.41 215 ARG A CA 1
ATOM 1709 C C . ARG A 1 215 ? 1.878 -26.942 3.620 1.00 35.41 215 ARG A C 1
ATOM 1711 O O . ARG A 1 215 ? 0.931 -27.455 4.204 1.00 35.41 215 ARG A O 1
ATOM 1718 N N . LEU A 1 216 ? 1.863 -25.643 3.307 1.00 36.16 216 LEU A N 1
ATOM 1719 C CA . LEU A 1 216 ? 0.876 -24.750 3.959 1.00 36.16 216 LEU A CA 1
ATOM 1720 C C . LEU A 1 216 ? -0.143 -24.007 3.089 1.00 36.16 216 LEU A C 1
ATOM 1722 O O . LEU A 1 216 ? -0.891 -23.206 3.626 1.00 36.16 216 LEU A O 1
ATOM 1726 N N . TRP A 1 217 ? -0.279 -24.350 1.806 1.00 38.69 217 TRP A N 1
ATOM 1727 C CA . TRP A 1 217 ? -1.356 -23.782 0.972 1.00 38.69 217 TRP A CA 1
ATOM 1728 C C . TRP A 1 217 ? -2.288 -24.806 0.311 1.00 38.69 217 TRP A C 1
ATOM 1730 O O . TRP A 1 217 ? -3.379 -24.456 -0.114 1.00 38.69 217 TRP A O 1
ATOM 1740 N N . LEU A 1 218 ? -1.946 -26.100 0.338 1.00 32.25 218 LEU A N 1
ATOM 1741 C CA . LEU A 1 218 ? -2.801 -27.184 -0.180 1.00 32.25 218 LEU A CA 1
ATOM 1742 C C . LEU A 1 218 ? -3.804 -27.754 0.849 1.00 32.25 218 LEU A C 1
ATOM 1744 O O . LEU A 1 218 ? -4.395 -28.802 0.614 1.00 32.25 218 LEU A O 1
ATOM 1748 N N . LYS A 1 219 ? -4.018 -27.092 1.995 1.00 30.28 219 LYS A N 1
ATOM 1749 C CA . LYS A 1 219 ? -5.029 -27.497 3.000 1.00 30.28 219 LYS A CA 1
ATOM 1750 C C . LYS A 1 219 ? -6.010 -26.394 3.413 1.00 30.28 219 LYS A C 1
ATOM 1752 O O . LYS A 1 219 ? -6.822 -26.627 4.300 1.00 30.28 219 LYS A O 1
ATOM 1757 N N . ALA A 1 220 ? -5.991 -25.237 2.751 1.00 30.02 220 ALA A N 1
ATOM 1758 C CA . ALA A 1 220 ? -6.965 -24.170 3.003 1.00 30.02 220 ALA A CA 1
ATOM 1759 C C . ALA A 1 220 ? -8.294 -24.347 2.229 1.00 30.02 220 ALA A C 1
ATOM 1761 O O . ALA A 1 220 ? -9.243 -23.624 2.491 1.00 30.02 220 ALA A O 1
ATOM 1762 N N . GLY A 1 221 ? -8.396 -25.341 1.333 1.00 28.27 221 GLY A N 1
ATOM 1763 C CA . GLY A 1 221 ? -9.624 -25.652 0.581 1.00 28.27 221 GLY A CA 1
ATOM 1764 C C . GLY A 1 221 ? -10.404 -26.892 1.046 1.00 28.27 221 GLY A C 1
ATOM 1765 O O . GLY A 1 221 ? -11.381 -27.249 0.405 1.00 28.27 221 GLY A O 1
ATOM 1766 N N . ALA A 1 222 ? -9.989 -27.579 2.120 1.00 27.48 222 ALA A N 1
ATOM 1767 C CA . ALA A 1 222 ? -10.552 -28.887 2.501 1.00 27.48 222 ALA A CA 1
ATOM 1768 C C . ALA A 1 222 ? -11.192 -28.942 3.904 1.00 27.48 222 ALA A C 1
ATOM 1770 O O . ALA A 1 222 ? -11.376 -30.031 4.442 1.00 27.48 222 ALA A O 1
ATOM 1771 N N . LEU A 1 223 ? -11.522 -27.799 4.519 1.00 28.95 223 LEU A N 1
ATOM 1772 C CA . LEU A 1 223 ? -12.124 -27.762 5.866 1.00 28.95 223 LEU A CA 1
ATOM 1773 C C . LEU A 1 223 ? -13.398 -26.908 6.002 1.00 28.95 223 LEU A C 1
ATOM 1775 O O . LEU A 1 223 ? -13.893 -26.746 7.111 1.00 28.95 223 LEU A O 1
ATOM 1779 N N . PHE A 1 224 ? -13.998 -26.454 4.897 1.00 30.64 224 PHE A N 1
ATOM 1780 C CA . PHE A 1 224 ? -15.330 -25.830 4.907 1.00 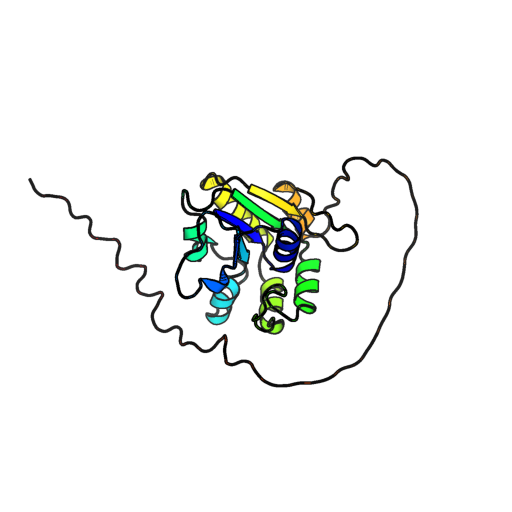30.64 224 PHE A CA 1
ATOM 1781 C C . PHE A 1 224 ? -16.284 -26.543 3.942 1.00 30.64 224 PHE A C 1
ATOM 1783 O O . PHE A 1 224 ? -16.639 -26.046 2.881 1.00 30.64 224 PHE A O 1
ATOM 1790 N N . SER A 1 225 ? -16.673 -27.762 4.305 1.00 32.09 225 SER A N 1
ATOM 1791 C CA . SER A 1 225 ? -17.906 -28.417 3.842 1.00 32.09 225 SER A CA 1
ATOM 1792 C C . SER A 1 225 ? -18.214 -29.576 4.785 1.00 32.09 225 SER A C 1
ATOM 1794 O O . SER A 1 225 ? -17.839 -30.713 4.542 1.00 32.09 225 SER A O 1
ATOM 1796 N N . ASN A 1 226 ? -18.845 -29.256 5.915 1.00 27.89 226 ASN A N 1
ATOM 1797 C CA . ASN A 1 226 ? -19.691 -30.181 6.670 1.00 27.89 226 ASN A CA 1
ATOM 1798 C C . ASN A 1 226 ? -20.632 -29.366 7.565 1.00 27.89 226 ASN A C 1
ATOM 1800 O O . ASN A 1 226 ? -20.494 -29.313 8.782 1.00 27.89 226 ASN A O 1
ATOM 1804 N N . VAL A 1 227 ? -21.601 -28.712 6.924 1.00 33.12 227 VAL A N 1
ATOM 1805 C CA . VAL A 1 227 ? -22.895 -28.434 7.548 1.00 33.12 227 VAL A CA 1
ATOM 1806 C C . VAL A 1 227 ? -23.837 -29.490 6.986 1.00 33.12 227 VAL A C 1
ATOM 1808 O O . VAL A 1 227 ? -24.293 -29.378 5.852 1.00 33.12 227 VAL A O 1
ATOM 1811 N N . SER A 1 228 ? -24.067 -30.558 7.747 1.00 33.12 228 SER A N 1
ATOM 1812 C CA . SER A 1 228 ? -25.228 -31.426 7.556 1.00 33.12 228 SER A CA 1
ATOM 1813 C C . SER A 1 228 ? -26.178 -31.204 8.729 1.00 33.12 228 SER A C 1
ATOM 1815 O O . SER A 1 228 ? -25.802 -31.240 9.897 1.00 33.12 228 SER A O 1
ATOM 1817 N N . THR A 1 229 ? -27.398 -30.864 8.345 1.00 36.59 229 THR A N 1
ATOM 1818 C CA . THR A 1 229 ? -28.586 -30.520 9.127 1.00 36.59 229 THR A CA 1
ATOM 1819 C C . THR A 1 229 ? -28.993 -31.587 10.151 1.00 36.59 229 THR A C 1
ATOM 1821 O O . THR A 1 229 ? -28.740 -32.772 9.918 1.00 36.59 229 THR A O 1
ATOM 1824 N N . PRO A 1 230 ? -29.721 -31.217 11.224 1.00 38.81 230 PRO A N 1
ATOM 1825 C CA . PRO A 1 230 ? -30.380 -32.193 12.083 1.00 38.81 230 PRO A CA 1
ATOM 1826 C C . PRO A 1 230 ? -31.526 -32.870 11.313 1.00 38.81 230 PRO A C 1
ATOM 1828 O O . PRO A 1 230 ? -32.241 -32.218 10.549 1.00 38.81 230 PRO A O 1
ATOM 1831 N N . LYS A 1 231 ? -31.679 -34.188 11.481 1.00 46.34 231 LYS A N 1
ATOM 1832 C CA . LYS A 1 231 ? -32.836 -34.940 10.972 1.00 46.34 231 LYS A CA 1
ATOM 1833 C C . LYS A 1 231 ? -34.026 -34.833 11.944 1.00 46.34 231 LYS A C 1
ATOM 1835 O O . LYS A 1 231 ? -33.775 -34.650 13.135 1.00 46.34 231 LYS A O 1
ATOM 1840 N N . PRO A 1 232 ? -35.267 -34.927 11.423 1.00 59.94 232 PRO A N 1
ATOM 1841 C CA . PRO A 1 232 ? -36.504 -34.859 12.203 1.00 59.94 232 PRO A CA 1
ATOM 1842 C C . PRO A 1 232 ? -36.683 -36.048 13.150 1.00 59.94 232 PRO A C 1
ATOM 1844 O O . PRO A 1 232 ? -36.154 -37.140 12.835 1.00 59.94 232 PRO A O 1
#

Organism: NCBI:txid453582

pLDDT: mean 76.1, std 25.06, range [23.59, 98.31]

Sequence (232 aa):
MRLLIGPSNAGKSTWIERTAPTNVCYAFQFVYGGFPSQDSVLHYNLLFLALARQKNSLSLESWDLLEDPFLDRCLSDGFTHEATVIVAPIGDLLSRAKRRRRIEKSLPRTGAYPKNTWLPILEVVNIHAMYQTLFDILESRAIPYQILFNGNRRKPQMHEITRSDVPAALSGTYVGLSDGEADAGWDRPLRTVCCRSMSVVRDDLRQFLLAPTKRLWLKAGALFSNVSTPKP